Protein AF-0000000075227878 (afdb_homodimer)

Solvent-accessible surface area (backbone atoms only — not comparable to full-atom values): 18221 Å² total; per-residue (Å²): 124,85,77,74,69,82,81,62,52,37,49,35,23,25,61,77,69,43,78,42,80,40,41,62,63,35,45,50,54,30,37,54,54,32,50,49,32,66,72,70,46,50,80,74,49,60,50,90,75,52,74,60,46,80,40,96,36,48,50,72,51,46,49,52,54,50,51,54,28,54,74,47,51,82,52,79,82,76,59,85,83,53,84,82,80,68,78,74,54,70,68,59,46,58,71,65,66,56,60,57,71,61,45,51,51,44,41,50,49,20,58,76,36,41,20,62,60,59,31,52,52,47,35,48,52,40,29,75,35,26,63,63,50,49,54,42,52,54,51,49,51,53,50,50,51,52,48,53,53,50,50,52,52,52,51,55,54,58,69,73,96,125,84,76,73,70,82,82,61,52,38,49,35,23,25,61,78,68,43,78,42,82,40,41,61,63,34,45,51,54,30,37,55,54,32,50,47,32,66,73,70,46,49,79,75,48,61,51,92,74,52,72,61,46,79,38,95,36,49,50,72,51,46,49,51,53,50,52,53,29,53,73,48,51,82,52,78,80,74,60,86,84,52,83,83,79,69,79,74,54,68,67,59,47,59,72,65,67,58,59,59,70,60,46,51,52,43,43,49,48,21,58,76,36,41,20,63,60,59,31,51,52,48,35,48,52,39,28,75,34,26,64,63,49,49,54,41,53,53,52,49,50,52,52,50,51,52,49,53,54,50,50,51,52,52,50,54,52,61,70,71,100

Foldseek 3Di:
DPPPPPFQWAWAAEPVGDIDTAGPLLQCLQPQSVCVCVVVVVVVDRRVPDDHHYDHHHPVLVVLSSVVSVVCSPPPDDDPPDDLDDDDDPVLVVSLPDQLVSLVSNLVSCVVRVNVVNNSSSVVVCVVPVVRNVVRVVVVVVVVVVVVVVVVVVVVVVVVD/DPPPPPFQWAWAAEPVGDIDTAGPLLQCLQPQSVCVCVVVVVVVDRRVPDDHHYDHHHPVLVVLSSVVSVVCSPPPDDDPPPDLDDDDDPVLVVSLPDQLVSLVSNLVSCVVRVNVVNVSSSVVVCVVPVVRNVVRVVVVVVVVVVVVVVVVVVVVVVVVD

pLDDT: mean 89.92, std 13.04, range [41.41, 98.88]

Structure (mmCIF, N/CA/C/O backbone):
data_AF-0000000075227878-model_v1
#
loop_
_entity.id
_entity.type
_entity.pdbx_description
1 polymer 'Skp1-related protein'
#
loop_
_atom_site.group_PDB
_atom_site.id
_atom_site.type_symbol
_atom_site.label_atom_id
_atom_site.label_alt_id
_atom_site.label_comp_id
_atom_site.label_asym_id
_atom_site.label_entity_id
_atom_site.label_seq_id
_atom_site.pdbx_PDB_ins_code
_atom_site.Cartn_x
_atom_site.Cartn_y
_atom_site.Cartn_z
_atom_site.occupancy
_atom_site.B_iso_or_equiv
_atom_site.auth_seq_id
_atom_site.auth_comp_id
_atom_site.auth_asym_id
_atom_site.auth_atom_id
_atom_site.pdbx_PDB_model_num
ATOM 1 N N . MET A 1 1 ? 14.32 39.375 31.578 1 42.12 1 MET A N 1
ATOM 2 C CA . MET A 1 1 ? 13.477 38.219 31.359 1 42.12 1 MET A CA 1
ATOM 3 C C . MET A 1 1 ? 13 38.156 29.906 1 42.12 1 MET A C 1
ATOM 5 O O . MET A 1 1 ? 12.516 39.156 29.359 1 42.12 1 MET A O 1
ATOM 9 N N . PRO A 1 2 ? 13.516 37.375 28.984 1 49.59 2 PRO A N 1
ATOM 10 C CA . PRO A 1 2 ? 13.211 37.562 27.562 1 49.59 2 PRO A CA 1
ATOM 11 C C . PRO A 1 2 ? 11.711 37.656 27.281 1 49.59 2 PRO A C 1
ATOM 13 O O . PRO A 1 2 ? 10.922 36.938 27.906 1 49.59 2 PRO A O 1
ATOM 16 N N . VAL A 1 3 ? 11.109 38.75 27.109 1 51.31 3 VAL A N 1
ATOM 17 C CA . VAL A 1 3 ? 9.695 39 26.875 1 51.31 3 VAL A CA 1
ATOM 18 C C . VAL A 1 3 ? 9.133 37.969 25.891 1 51.31 3 VAL A C 1
ATOM 20 O O . VAL A 1 3 ? 9.57 37.906 24.734 1 51.31 3 VAL A O 1
ATOM 23 N N . GLU A 1 4 ? 8.906 36.688 26.234 1 53.59 4 GLU A N 1
ATOM 24 C CA . GLU A 1 4 ? 8.289 35.688 25.375 1 53.59 4 GLU A CA 1
ATOM 25 C C . GLU A 1 4 ? 7.137 36.281 24.562 1 53.59 4 GLU A C 1
ATOM 27 O O . GLU A 1 4 ? 6.223 36.906 25.125 1 53.59 4 GLU A O 1
ATOM 32 N N . GLU A 1 5 ? 7.375 37.031 23.469 1 58.16 5 GLU A N 1
ATOM 33 C CA . GLU A 1 5 ? 6.332 37.594 22.625 1 58.16 5 GLU A CA 1
ATOM 34 C C . GLU A 1 5 ? 5.102 36.688 22.578 1 58.16 5 GLU A C 1
ATOM 36 O O . GLU A 1 5 ? 5.219 35.469 22.594 1 58.16 5 GLU A O 1
ATOM 41 N N . PRO A 1 6 ? 3.979 37.156 23.047 1 71.12 6 PRO A N 1
ATOM 42 C CA . PRO A 1 6 ? 2.736 36.375 23.094 1 71.12 6 PRO A CA 1
ATOM 43 C C . PRO A 1 6 ? 2.482 35.562 21.812 1 71.12 6 PRO A C 1
ATOM 45 O O . PRO A 1 6 ? 2.646 36.094 20.719 1 71.12 6 PRO A O 1
ATOM 48 N N . VAL A 1 7 ? 2.641 34.188 21.828 1 83.06 7 VAL A N 1
ATOM 49 C CA . VAL A 1 7 ? 2.373 33.312 20.703 1 83.06 7 VAL A CA 1
ATOM 50 C C . VAL A 1 7 ? 0.898 33.406 20.312 1 83.06 7 VAL A C 1
ATOM 52 O O . VAL A 1 7 ? 0.02 33.188 21.156 1 83.06 7 VAL A O 1
ATOM 55 N N . VAL A 1 8 ? 0.56 33.969 19.094 1 89.62 8 VAL A N 1
ATOM 56 C CA . VAL A 1 8 ? -0.799 34.031 18.562 1 89.62 8 VAL A CA 1
ATOM 57 C C . VAL A 1 8 ? -1.266 32.625 18.188 1 89.62 8 VAL A C 1
ATOM 59 O O . VAL A 1 8 ? -0.55 31.906 17.5 1 89.62 8 VAL A O 1
ATOM 62 N N . LEU A 1 9 ? -2.434 32.281 18.797 1 95.38 9 LEU A N 1
ATOM 63 C CA . LEU A 1 9 ? -2.988 30.953 18.516 1 95.38 9 LEU A CA 1
ATOM 64 C C . LEU A 1 9 ? -4.23 31.062 17.641 1 95.38 9 LEU A C 1
ATOM 66 O O . LEU A 1 9 ? -5.047 31.969 17.812 1 95.38 9 LEU A O 1
ATOM 70 N N . TYR A 1 10 ? -4.336 30.172 16.703 1 96.06 10 TYR A N 1
ATOM 71 C CA . TYR A 1 10 ? -5.48 30.094 15.805 1 96.06 10 TYR A CA 1
ATOM 72 C C . TYR A 1 10 ? -6.301 28.844 16.078 1 96.06 10 TYR A C 1
ATOM 74 O O . TYR A 1 10 ? -5.754 27.812 16.484 1 96.06 10 TYR A O 1
ATOM 82 N N . LYS A 1 11 ? -7.586 28.984 15.805 1 97.38 11 LYS A N 1
ATOM 83 C CA . LYS A 1 11 ? -8.492 27.875 16.078 1 97.38 11 LYS A CA 1
ATOM 84 C C . LYS A 1 11 ? -8.773 27.062 14.82 1 97.38 11 LYS A C 1
ATOM 86 O O . LYS A 1 11 ? -9.195 27.625 13.805 1 97.38 11 LYS A O 1
ATOM 91 N N . LEU A 1 12 ? -8.492 25.75 14.93 1 97.94 12 LEU A N 1
ATOM 92 C CA . LEU A 1 12 ? -8.891 24.797 13.898 1 97.94 12 LEU A CA 1
ATOM 93 C C . LEU A 1 12 ? -9.953 23.844 14.422 1 97.94 12 LEU A C 1
ATOM 95 O O . LEU A 1 12 ? -10 23.562 15.625 1 97.94 12 LEU A O 1
ATOM 99 N N . ARG A 1 13 ? -10.766 23.406 13.477 1 98.56 13 ARG A N 1
ATOM 100 C CA . ARG A 1 13 ? -11.828 22.484 13.867 1 98.56 13 ARG A CA 1
ATOM 101 C C . ARG A 1 13 ? -11.867 21.266 12.945 1 98.56 13 ARG A C 1
ATOM 103 O O . ARG A 1 13 ? -11.867 21.422 11.719 1 98.56 13 ARG A O 1
ATOM 110 N N . SER A 1 14 ? -11.852 20.078 13.547 1 98.25 14 SER A N 1
ATOM 111 C CA . SER A 1 14 ? -11.922 18.828 12.789 1 98.25 14 SER A CA 1
ATOM 112 C C . SER A 1 14 ? -13.344 18.562 12.289 1 98.25 14 SER A C 1
ATOM 114 O O . SER A 1 14 ? -14.273 19.281 12.648 1 98.25 14 SER A O 1
ATOM 116 N N . MET A 1 15 ? -13.461 17.594 11.398 1 97.25 15 MET A N 1
ATOM 117 C CA . MET A 1 15 ? -14.758 17.219 10.828 1 97.25 15 MET A CA 1
ATOM 118 C C . MET A 1 15 ? -15.711 16.734 11.914 1 97.25 15 MET A C 1
ATOM 120 O O . MET A 1 15 ? -16.922 16.875 11.789 1 97.25 15 MET A O 1
ATOM 124 N N . ASP A 1 16 ? -15.164 16.188 12.969 1 97.81 16 ASP A N 1
ATOM 125 C CA . ASP A 1 16 ? -16 15.719 14.07 1 97.81 16 ASP A CA 1
ATOM 126 C C . ASP A 1 16 ? -16.109 16.766 15.172 1 97.81 16 ASP A C 1
ATOM 128 O O . ASP A 1 16 ? -16.359 16.438 16.328 1 97.81 16 ASP A O 1
ATOM 132 N N . HIS A 1 17 ? -15.711 17.984 14.977 1 97.06 17 HIS A N 1
ATOM 133 C CA . HIS A 1 17 ? -16.031 19.203 15.727 1 97.06 17 HIS A CA 1
ATOM 134 C C . HIS A 1 17 ? -15.094 19.359 16.922 1 97.06 17 HIS A C 1
ATOM 136 O O . HIS A 1 17 ? -15.445 20.047 17.891 1 97.06 17 HIS A O 1
ATOM 142 N N . THR A 1 18 ? -14 18.812 16.922 1 98.38 18 THR A N 1
ATOM 143 C CA . THR A 1 18 ? -12.977 19.031 17.938 1 98.38 18 THR A CA 1
ATOM 144 C C . THR A 1 18 ? -12.133 20.25 17.609 1 98.38 18 THR A C 1
ATOM 146 O O . THR A 1 18 ? -11.734 20.438 16.453 1 98.38 18 THR A O 1
ATOM 149 N N . ARG A 1 19 ? -11.836 21.031 18.656 1 98 19 ARG A N 1
ATOM 150 C CA . ARG A 1 19 ? -11.086 22.266 18.453 1 98 19 ARG A CA 1
ATOM 151 C C . ARG A 1 19 ? -9.617 22.094 18.812 1 98 19 ARG A C 1
ATOM 153 O O . ARG A 1 19 ? -9.289 21.406 19.781 1 98 19 ARG A O 1
ATOM 160 N N . PHE A 1 20 ? -8.82 22.719 17.984 1 98.44 20 PHE A N 1
ATOM 161 C CA . PHE A 1 20 ? -7.379 22.734 18.203 1 98.44 20 PHE A CA 1
ATOM 162 C C . PHE A 1 20 ? -6.844 24.156 18.188 1 98.44 20 PHE A C 1
ATOM 164 O O . PHE A 1 20 ? -7.277 24.984 17.391 1 98.44 20 PHE A O 1
ATOM 171 N N . LEU A 1 21 ? -5.957 24.453 19.125 1 97.38 21 LEU A N 1
ATOM 172 C CA . LEU A 1 21 ? -5.23 25.719 19.125 1 97.38 21 LEU A CA 1
ATOM 173 C C . LEU A 1 21 ? -3.811 25.531 18.594 1 97.38 21 LEU A C 1
ATOM 175 O O . LEU A 1 21 ? -3.059 24.703 19.094 1 97.38 21 LEU A O 1
ATOM 179 N N . VAL A 1 22 ? -3.514 26.328 17.531 1 97.62 22 VAL A N 1
ATOM 180 C CA . VAL A 1 22 ? -2.24 26.125 16.844 1 97.62 22 VAL A CA 1
ATOM 181 C C . VAL A 1 22 ? -1.582 27.469 16.562 1 97.62 22 VAL A C 1
ATOM 183 O O . VAL A 1 22 ? -2.262 28.438 16.234 1 97.62 22 VAL A O 1
ATOM 186 N N . ASP A 1 23 ? -0.272 27.562 16.703 1 96.31 23 ASP A N 1
ATOM 187 C CA . ASP A 1 23 ? 0.403 28.828 16.438 1 96.31 23 ASP A CA 1
ATOM 188 C C . ASP A 1 23 ? 0.623 29.016 14.93 1 96.31 23 ASP A C 1
ATOM 190 O O . ASP A 1 23 ? 0.447 28.094 14.148 1 96.31 23 ASP A O 1
ATOM 194 N N . ARG A 1 24 ? 0.927 30.234 14.547 1 95.25 24 ARG A N 1
ATOM 195 C CA . ARG A 1 24 ? 1.01 30.609 13.141 1 95.25 24 ARG A CA 1
ATOM 196 C C . ARG A 1 24 ? 2.121 29.844 12.43 1 95.25 24 ARG A C 1
ATOM 198 O O . ARG A 1 24 ? 1.985 29.484 11.258 1 95.25 24 ARG A O 1
ATOM 205 N N . ARG A 1 25 ? 3.23 29.594 13.078 1 95.88 25 ARG A N 1
ATOM 206 C CA . ARG A 1 25 ? 4.348 28.891 12.469 1 95.88 25 ARG A CA 1
ATOM 207 C C . ARG A 1 25 ? 3.961 27.453 12.133 1 95.88 25 ARG A C 1
ATOM 209 O O . ARG A 1 25 ? 4.32 26.938 11.07 1 95.88 25 ARG A O 1
ATOM 216 N N . THR A 1 26 ? 3.26 26.828 13 1 98 26 THR A N 1
ATOM 217 C CA . THR A 1 26 ? 2.764 25.469 12.781 1 98 26 THR A CA 1
ATOM 218 C C . THR A 1 26 ? 1.754 25.453 11.633 1 98 26 THR A C 1
ATOM 220 O O . THR A 1 26 ? 1.82 24.578 10.758 1 98 26 THR A O 1
ATOM 223 N N . VAL A 1 27 ? 0.862 26.391 11.57 1 96.94 27 VAL A N 1
ATOM 224 C CA . VAL A 1 27 ? -0.149 26.516 10.523 1 96.94 27 VAL A CA 1
ATOM 225 C C . VAL A 1 27 ? 0.528 26.719 9.172 1 96.94 27 VAL A C 1
ATOM 227 O O . VAL A 1 27 ? 0.077 26.188 8.156 1 96.94 27 VAL A O 1
ATOM 230 N N . ALA A 1 28 ? 1.587 27.438 9.18 1 96.5 28 ALA A N 1
ATOM 231 C CA . ALA A 1 28 ? 2.285 27.797 7.949 1 96.5 28 ALA A CA 1
ATOM 232 C C . ALA A 1 28 ? 2.898 26.562 7.289 1 96.5 28 ALA A C 1
ATOM 234 O O . ALA A 1 28 ? 3.209 26.578 6.094 1 96.5 28 ALA A O 1
ATOM 235 N N . MET A 1 29 ? 3.07 25.484 8.07 1 97.62 29 MET A N 1
ATOM 236 C CA . MET A 1 29 ? 3.629 24.25 7.539 1 97.62 29 MET A CA 1
ATOM 237 C C . MET A 1 29 ? 2.588 23.484 6.723 1 97.62 29 MET A C 1
ATOM 239 O O . MET A 1 29 ? 2.928 22.578 5.969 1 97.62 29 MET A O 1
ATOM 243 N N . ILE A 1 30 ? 1.345 23.812 6.895 1 98.06 30 ILE A N 1
ATOM 244 C CA . ILE A 1 30 ? 0.247 23.219 6.141 1 98.06 30 ILE A CA 1
ATOM 245 C C . ILE A 1 30 ? -0.078 24.094 4.93 1 98.06 30 ILE A C 1
ATOM 247 O O . ILE A 1 30 ? -0.812 25.078 5.043 1 98.06 30 ILE A O 1
ATOM 251 N N . GLY A 1 31 ? 0.365 23.688 3.781 1 97.19 31 GLY A N 1
ATOM 252 C CA . GLY A 1 31 ? 0.395 24.531 2.6 1 97.19 31 GLY A CA 1
ATOM 253 C C . GLY A 1 31 ? -0.955 25.141 2.268 1 97.19 31 GLY A C 1
ATOM 254 O O . GLY A 1 31 ? -1.062 26.359 2.057 1 97.19 31 GLY A O 1
ATOM 255 N N . ARG A 1 32 ? -1.982 24.297 2.291 1 96.38 32 ARG A N 1
ATOM 256 C CA . ARG A 1 32 ? -3.314 24.781 1.943 1 96.38 32 ARG A CA 1
ATOM 257 C C . ARG A 1 32 ? -3.799 25.812 2.953 1 96.38 32 ARG A C 1
ATOM 259 O O . ARG A 1 32 ? -4.5 26.766 2.592 1 96.38 32 ARG A O 1
ATOM 266 N N . LEU A 1 33 ? -3.457 25.688 4.168 1 96.94 33 LEU A N 1
ATOM 267 C CA . LEU A 1 33 ? -3.832 26.641 5.199 1 96.94 33 LEU A CA 1
ATOM 268 C C . LEU A 1 33 ? -2.98 27.906 5.105 1 96.94 33 LEU A C 1
ATOM 270 O O . LEU A 1 33 ? -3.49 29.016 5.262 1 96.94 33 LEU A O 1
ATOM 274 N N . ASP A 1 34 ? -1.728 27.688 4.855 1 96.5 34 ASP A N 1
ATOM 275 C CA . ASP A 1 34 ? -0.853 28.844 4.695 1 96.5 34 ASP A CA 1
ATOM 276 C C . ASP A 1 34 ? -1.329 29.75 3.553 1 96.5 34 ASP A C 1
ATOM 278 O O . ASP A 1 34 ? -1.347 30.969 3.684 1 96.5 34 ASP A O 1
ATOM 282 N N . ASP A 1 35 ? -1.713 29.109 2.436 1 95.88 35 ASP A N 1
ATOM 283 C CA . ASP A 1 35 ? -2.24 29.844 1.286 1 95.88 35 ASP A CA 1
ATOM 284 C C . ASP A 1 35 ? -3.514 30.594 1.654 1 95.88 35 ASP A C 1
ATOM 286 O O . ASP A 1 35 ? -3.709 31.734 1.227 1 95.88 35 ASP A O 1
ATOM 290 N N . LEU A 1 36 ? -4.363 29.906 2.457 1 94.38 36 LEU A N 1
ATOM 291 C CA . LEU A 1 36 ? -5.598 30.531 2.914 1 94.38 36 LEU A CA 1
ATOM 292 C C . LEU A 1 36 ? -5.301 31.766 3.762 1 94.38 36 LEU A C 1
ATOM 294 O O . LEU A 1 36 ? -5.922 32.812 3.574 1 94.38 36 LEU A O 1
ATOM 298 N N . PHE A 1 37 ? -4.363 31.734 4.59 1 94.31 37 PHE A N 1
ATOM 299 C CA . PHE A 1 37 ? -3.996 32.844 5.457 1 94.31 37 PHE A CA 1
ATOM 300 C C . PHE A 1 37 ? -3.463 34 4.641 1 94.31 37 PHE A C 1
ATOM 302 O O . PHE A 1 37 ? -3.838 35.156 4.875 1 94.31 37 PHE A O 1
ATOM 309 N N . LYS A 1 38 ? -2.656 33.719 3.713 1 94.12 38 LYS A N 1
ATOM 310 C CA . LYS A 1 38 ? -2.016 34.75 2.904 1 94.12 38 LYS A CA 1
ATOM 311 C C . LYS A 1 38 ? -3.006 35.375 1.926 1 94.12 38 LYS A C 1
ATOM 313 O O . LYS A 1 38 ? -3.033 36.594 1.754 1 94.12 38 LYS A O 1
ATOM 318 N N . SER A 1 39 ? -3.834 34.562 1.334 1 95.06 39 SER A N 1
ATOM 319 C CA . SER A 1 39 ? -4.727 35.031 0.283 1 95.06 39 SER A CA 1
ATOM 320 C C . SER A 1 39 ? -5.941 35.75 0.871 1 95.06 39 SER A C 1
ATOM 322 O O . SER A 1 39 ? -6.414 36.75 0.316 1 95.06 39 SER A O 1
ATOM 324 N N . ALA A 1 40 ? -6.422 35.312 1.99 1 91.94 40 ALA A N 1
ATOM 325 C CA . ALA A 1 40 ? -7.617 35.906 2.598 1 91.94 40 ALA A CA 1
ATOM 326 C C . ALA A 1 40 ? -7.25 36.938 3.643 1 91.94 40 ALA A C 1
ATOM 328 O O . ALA A 1 40 ? -8.125 37.594 4.207 1 91.94 40 ALA A O 1
ATOM 329 N N . GLY A 1 41 ? -6 37.125 3.869 1 90.25 41 GLY A N 1
ATOM 330 C CA . GLY A 1 41 ? -5.531 38.125 4.82 1 90.25 41 GLY A CA 1
ATOM 331 C C . GLY A 1 41 ? -5.895 37.812 6.254 1 90.25 41 GLY A C 1
ATOM 332 O O . GLY A 1 41 ? -6.25 38.688 7.031 1 90.25 41 GLY A O 1
ATOM 333 N N . LEU A 1 42 ? -5.863 36.594 6.598 1 90.31 42 LEU A N 1
ATOM 334 C CA . LEU A 1 42 ? -6.238 36.156 7.945 1 90.31 42 LEU A CA 1
ATOM 335 C C . LEU A 1 42 ? -5.18 36.562 8.961 1 90.31 42 LEU A C 1
ATOM 337 O O . LEU A 1 42 ? -5.473 36.688 10.156 1 90.31 42 LEU A O 1
ATOM 341 N N . ASP A 1 43 ? -4.039 36.844 8.484 1 88.75 43 ASP A N 1
ATOM 342 C CA . ASP A 1 43 ? -2.941 37.25 9.359 1 88.75 43 ASP A CA 1
ATOM 343 C C . ASP A 1 43 ? -3.168 38.625 9.945 1 88.75 43 ASP A C 1
ATOM 345 O O . ASP A 1 43 ? -2.576 39 10.969 1 88.75 43 ASP A O 1
ATOM 349 N N . ILE A 1 44 ? -4.012 39.406 9.305 1 89.5 44 ILE A N 1
ATOM 350 C CA . ILE A 1 44 ? -4.203 40.781 9.719 1 89.5 44 ILE A CA 1
ATOM 351 C C . ILE A 1 44 ? -5.336 40.875 10.742 1 89.5 44 ILE A C 1
ATOM 353 O O . ILE A 1 44 ? -5.422 41.812 11.508 1 89.5 44 ILE A O 1
ATOM 357 N N . ILE A 1 45 ? -6.246 39.906 10.711 1 89.94 45 ILE A N 1
ATOM 358 C CA . ILE A 1 45 ? -7.367 39.875 11.648 1 89.94 45 ILE A CA 1
ATOM 359 C C . ILE A 1 45 ? -6.902 39.312 12.984 1 89.94 45 ILE A C 1
ATOM 361 O O . ILE A 1 45 ? -6.199 38.281 13.031 1 89.94 45 ILE A O 1
ATOM 365 N N . PRO A 1 46 ? -7.238 40.031 14.07 1 90.69 46 PRO A N 1
ATOM 366 C CA . PRO A 1 46 ? -6.895 39.469 15.383 1 90.69 46 PRO A CA 1
ATOM 367 C C . PRO A 1 46 ? -7.41 38.031 15.555 1 90.69 46 PRO A C 1
ATOM 369 O O . PRO A 1 46 ? -8.57 37.75 15.25 1 90.69 46 PRO A O 1
ATOM 372 N N . ALA A 1 47 ? -6.512 37.125 16.062 1 88.56 47 ALA A N 1
ATOM 373 C CA . ALA A 1 47 ? -6.793 35.688 16.172 1 88.56 47 ALA A CA 1
ATOM 374 C C . ALA A 1 47 ? -8.055 35.438 17 1 88.56 47 ALA A C 1
ATOM 376 O O . ALA A 1 47 ? -8.812 34.5 16.719 1 88.56 47 ALA A O 1
ATOM 377 N N . ASP A 1 48 ? -8.258 36.219 18 1 89.12 48 ASP A N 1
ATOM 378 C CA . ASP A 1 48 ? -9.383 36.031 18.906 1 89.12 48 ASP A CA 1
ATOM 379 C C . ASP A 1 48 ? -10.711 36.344 18.219 1 89.12 48 ASP A C 1
ATOM 381 O O . ASP A 1 48 ? -11.773 35.938 18.688 1 89.12 48 ASP A O 1
ATOM 385 N N . GLN A 1 49 ? -10.656 37.031 17.078 1 92.56 49 GLN A N 1
ATOM 386 C CA . GLN A 1 49 ? -11.859 37.375 16.344 1 92.56 49 GLN A CA 1
ATOM 387 C C . GLN A 1 49 ? -12.125 36.406 15.203 1 92.56 49 GLN A C 1
ATOM 389 O O . GLN A 1 49 ? -13.164 36.5 14.539 1 92.56 49 GLN A O 1
ATOM 394 N N . LEU A 1 50 ? -11.219 35.594 15.008 1 92.56 50 LEU A N 1
ATOM 395 C CA . LEU A 1 50 ? -11.359 34.656 13.914 1 92.56 50 LEU A CA 1
ATOM 396 C C . LEU A 1 50 ? -12.156 33.438 14.352 1 92.56 50 LEU A C 1
ATOM 398 O O . LEU A 1 50 ? -11.938 32.906 15.453 1 92.56 50 LEU A O 1
ATOM 402 N N . GLU A 1 51 ? -13.156 33.094 13.547 1 94 51 GLU A N 1
ATOM 403 C CA . GLU A 1 51 ? -13.844 31.812 13.75 1 94 51 GLU A CA 1
ATOM 404 C C . GLU A 1 51 ? -12.93 30.625 13.438 1 94 51 GLU A C 1
ATOM 406 O O . GLU A 1 51 ? -12.016 30.75 12.625 1 94 51 GLU A O 1
ATOM 411 N N . PRO A 1 52 ? -13.219 29.5 14.102 1 96.5 52 PRO A N 1
ATOM 412 C CA . PRO A 1 52 ? -12.398 28.328 13.812 1 96.5 52 PRO A CA 1
ATOM 413 C C . PRO A 1 52 ? -12.445 27.922 12.336 1 96.5 52 PRO A C 1
ATOM 415 O O . PRO A 1 52 ? -13.5 27.984 11.711 1 96.5 52 PRO A O 1
ATOM 418 N N . ILE A 1 53 ? -11.312 27.594 11.789 1 96.81 53 ILE A N 1
ATOM 419 C CA . ILE A 1 53 ? -11.242 27.109 10.406 1 96.81 53 ILE A CA 1
ATOM 420 C C . ILE A 1 53 ? -11.625 25.641 10.352 1 96.81 53 ILE A C 1
ATOM 422 O O . ILE A 1 53 ? -10.992 24.797 11 1 96.81 53 ILE A O 1
ATOM 426 N N . GLN A 1 54 ? -12.578 25.344 9.547 1 97.06 54 GLN A N 1
ATOM 427 C CA . GLN A 1 54 ? -13.102 23.984 9.422 1 97.06 54 GLN A CA 1
ATOM 428 C C . GLN A 1 54 ? -12.25 23.156 8.461 1 97.06 54 GLN A C 1
ATOM 430 O O . GLN A 1 54 ? -11.977 23.594 7.34 1 97.06 54 GLN A O 1
ATOM 435 N N . LEU A 1 55 ? -11.867 22.016 8.945 1 97 55 LEU A N 1
ATOM 436 C CA . LEU A 1 55 ? -11.133 21.094 8.078 1 97 55 LEU A CA 1
ATOM 437 C C . LEU A 1 55 ? -11.867 19.766 7.945 1 97 55 LEU A C 1
ATOM 439 O O . LEU A 1 55 ? -12.5 19.297 8.898 1 97 55 LEU A O 1
ATOM 443 N N . GLU A 1 56 ? -11.781 19.141 6.801 1 96.25 56 GLU A N 1
ATOM 444 C CA . GLU A 1 56 ? -12.469 17.875 6.52 1 96.25 56 GLU A CA 1
ATOM 445 C C . GLU A 1 56 ? -11.625 16.688 6.961 1 96.25 56 GLU A C 1
ATOM 447 O O . GLU A 1 56 ? -11.547 15.68 6.25 1 96.25 56 GLU A O 1
ATOM 452 N N . LEU A 1 57 ? -10.977 16.75 8.086 1 97.81 57 LEU A N 1
ATOM 453 C CA . LEU A 1 57 ? -10.188 15.703 8.719 1 97.81 57 LEU A CA 1
ATOM 454 C C . LEU A 1 57 ? -10.766 15.336 10.086 1 97.81 57 LEU A C 1
ATOM 456 O O . LEU A 1 57 ? -11.234 16.219 10.82 1 97.81 57 LEU A O 1
ATOM 460 N N . SER A 1 58 ? -10.688 14.008 10.43 1 98.06 58 SER A N 1
ATOM 461 C CA . SER A 1 58 ? -11.055 13.617 11.789 1 98.06 58 SER A CA 1
ATOM 462 C C . SER A 1 58 ? -10.125 14.242 12.82 1 98.06 58 SER A C 1
ATOM 464 O O . SER A 1 58 ? -9 14.625 12.492 1 98.06 58 SER A O 1
ATOM 466 N N . ALA A 1 59 ? -10.578 14.297 14.055 1 98.62 59 ALA A N 1
ATOM 467 C CA . ALA A 1 59 ? -9.766 14.828 15.148 1 98.62 59 ALA A CA 1
ATOM 468 C C . ALA A 1 59 ? -8.453 14.062 15.281 1 98.62 59 ALA A C 1
ATOM 470 O O . ALA A 1 59 ? -7.398 14.664 15.508 1 98.62 59 ALA A O 1
ATOM 471 N N . THR A 1 60 ? -8.531 12.727 15.164 1 98.56 60 THR A N 1
ATOM 472 C CA . THR A 1 60 ? -7.363 11.867 15.305 1 98.56 60 THR A CA 1
ATOM 473 C C . THR A 1 60 ? -6.316 12.203 14.242 1 98.56 60 THR A C 1
ATOM 475 O O . THR A 1 60 ? -5.141 12.383 14.562 1 98.56 60 THR A O 1
ATOM 478 N N . VAL A 1 61 ? -6.699 12.32 12.984 1 98.75 61 VAL A N 1
ATOM 479 C CA . VAL A 1 61 ? -5.785 12.586 11.883 1 98.75 61 VAL A CA 1
ATOM 480 C C . VAL A 1 61 ? -5.242 14.008 11.992 1 98.75 61 VAL A C 1
ATOM 482 O O . VAL A 1 61 ? -4.043 14.242 11.836 1 98.75 61 VAL A O 1
ATOM 485 N N . LEU A 1 62 ? -6.133 15 12.289 1 98.81 62 LEU A N 1
ATOM 486 C CA . LEU A 1 62 ? -5.719 16.391 12.422 1 98.81 62 LEU A CA 1
ATOM 487 C C . LEU A 1 62 ? -4.699 16.562 13.539 1 98.81 62 LEU A C 1
ATOM 489 O O . LEU A 1 62 ? -3.723 17.297 13.391 1 98.81 62 LEU A O 1
ATOM 493 N N . ARG A 1 63 ? -4.898 15.883 14.57 1 98.75 63 ARG A N 1
ATOM 494 C CA . ARG A 1 63 ? -3.957 15.906 15.688 1 98.75 63 ARG A CA 1
ATOM 495 C C . ARG A 1 63 ? -2.57 15.453 15.242 1 98.75 63 ARG A C 1
ATOM 497 O O . ARG A 1 63 ? -1.563 16.062 15.617 1 98.75 63 ARG A O 1
ATOM 504 N N . LYS A 1 64 ? -2.543 14.398 14.484 1 98.88 64 LYS A N 1
ATOM 505 C CA . LYS A 1 64 ? -1.271 13.867 14.008 1 98.88 64 LYS A CA 1
ATOM 506 C C . LYS A 1 64 ? -0.57 14.867 13.094 1 98.88 64 LYS A C 1
ATOM 508 O O . LYS A 1 64 ? 0.638 15.086 13.211 1 98.88 64 LYS A O 1
ATOM 513 N N . VAL A 1 65 ? -1.298 15.477 12.227 1 98.88 65 VAL A N 1
ATOM 514 C CA . VAL A 1 65 ? -0.73 16.453 11.297 1 98.88 65 VAL A CA 1
ATOM 515 C C . VAL A 1 65 ? -0.17 17.641 12.07 1 98.88 65 VAL A C 1
ATOM 517 O O . VAL A 1 65 ? 0.96 18.078 11.828 1 98.88 65 VAL A O 1
ATOM 520 N N . ILE A 1 66 ? -0.925 18.141 13.031 1 98.88 66 ILE A N 1
ATOM 521 C CA . ILE A 1 66 ? -0.51 19.281 13.836 1 98.88 66 ILE A CA 1
ATOM 522 C C . ILE A 1 66 ? 0.738 18.922 14.641 1 98.88 66 ILE A C 1
ATOM 524 O O . ILE A 1 66 ? 1.684 19.719 14.719 1 98.88 66 ILE A O 1
ATOM 528 N N . GLU A 1 67 ? 0.71 17.75 15.227 1 98.81 67 GLU A N 1
ATOM 529 C CA . GLU A 1 67 ? 1.838 17.281 16.031 1 98.81 67 GLU A CA 1
ATOM 530 C C . GLU A 1 67 ? 3.123 17.25 15.203 1 98.81 67 GLU A C 1
ATOM 532 O O . GLU A 1 67 ? 4.168 17.719 15.656 1 98.81 67 GLU A O 1
ATOM 537 N N . TRP A 1 68 ? 3.053 16.719 14.008 1 98.88 68 TRP A N 1
ATOM 538 C CA . TRP A 1 68 ? 4.234 16.625 13.164 1 98.88 68 TRP A CA 1
ATOM 539 C C . TRP A 1 68 ? 4.734 18.016 12.773 1 98.88 68 TRP A C 1
ATOM 541 O O . TRP A 1 68 ? 5.934 18.297 12.844 1 98.88 68 TRP A O 1
ATOM 551 N N . CYS A 1 69 ? 3.814 18.859 12.367 1 98.62 69 CYS A N 1
ATOM 552 C CA . CYS A 1 69 ? 4.176 20.219 11.969 1 98.62 69 CYS A CA 1
ATOM 553 C C . CYS A 1 69 ? 4.793 20.984 13.133 1 98.62 69 CYS A C 1
ATOM 555 O O . CYS A 1 69 ? 5.77 21.703 12.953 1 98.62 69 CYS A O 1
ATOM 557 N N . ASP A 1 70 ? 4.16 20.812 14.273 1 98.38 70 ASP A N 1
ATOM 558 C CA . ASP A 1 70 ? 4.691 21.484 15.453 1 98.38 70 ASP A CA 1
ATOM 559 C C . ASP A 1 70 ? 6.117 21.031 15.75 1 98.38 70 ASP A C 1
ATOM 561 O O . ASP A 1 70 ? 6.977 21.844 16.109 1 98.38 70 ASP A O 1
ATOM 565 N N . HIS A 1 71 ? 6.375 19.797 15.625 1 98.25 71 HIS A N 1
ATOM 566 C CA . HIS A 1 71 ? 7.699 19.234 15.875 1 98.25 71 HIS A CA 1
ATOM 567 C C . HIS A 1 71 ? 8.727 19.781 14.891 1 98.25 71 HIS A C 1
ATOM 569 O O . HIS A 1 71 ? 9.891 19.984 15.242 1 98.25 71 HIS A O 1
ATOM 575 N N . HIS A 1 72 ? 8.305 20.062 13.664 1 97.69 72 HIS A N 1
ATOM 576 C CA . HIS A 1 72 ? 9.25 20.375 12.594 1 97.69 72 HIS A CA 1
ATOM 577 C C . HIS A 1 72 ? 9.188 21.844 12.227 1 97.69 72 HIS A C 1
ATOM 579 O O . HIS A 1 72 ? 9.828 22.281 11.266 1 97.69 72 HIS A O 1
ATOM 585 N N . LYS A 1 73 ? 8.461 22.688 12.945 1 96.75 73 LYS A N 1
ATOM 586 C CA . LYS A 1 73 ? 8.18 24.062 12.562 1 96.75 73 LYS A CA 1
ATOM 587 C C . LYS A 1 73 ? 9.453 24.906 12.562 1 96.75 73 LYS A C 1
ATOM 589 O O . LYS A 1 73 ? 9.5 25.969 11.93 1 96.75 73 LYS A O 1
ATOM 594 N N . PHE A 1 74 ? 10.508 24.453 13.242 1 96.75 74 PHE A N 1
ATOM 595 C CA . PHE A 1 74 ? 11.742 25.234 13.289 1 96.75 74 PHE A CA 1
ATOM 596 C C . PHE A 1 74 ? 12.812 24.609 12.398 1 96.75 74 PHE A C 1
ATOM 598 O O . PHE A 1 74 ? 13.938 25.109 12.336 1 96.75 74 PHE A O 1
ATOM 605 N N . ASP A 1 75 ? 12.492 23.5 11.703 1 95.31 75 ASP A N 1
ATOM 606 C CA . ASP A 1 75 ? 13.414 22.875 10.758 1 95.31 75 ASP A CA 1
ATOM 607 C C . ASP A 1 75 ? 13.562 23.734 9.5 1 95.31 75 ASP A C 1
ATOM 609 O O . ASP A 1 75 ? 12.703 24.562 9.203 1 95.31 75 ASP A O 1
ATOM 613 N N . PRO A 1 76 ? 14.703 23.562 8.781 1 93.5 76 PRO A N 1
ATOM 614 C CA . PRO A 1 76 ? 14.781 24.188 7.453 1 93.5 76 PRO A CA 1
ATOM 615 C C . PRO A 1 76 ? 13.656 23.75 6.523 1 93.5 76 PRO A C 1
ATOM 617 O O . PRO A 1 76 ? 13.133 22.641 6.668 1 93.5 76 PRO A O 1
ATOM 620 N N . PRO A 1 77 ? 13.219 24.641 5.637 1 90.62 77 PRO A N 1
ATOM 621 C CA . PRO A 1 77 ? 12.141 24.281 4.707 1 90.62 77 PRO A CA 1
ATOM 622 C C . PRO A 1 77 ? 12.43 22.984 3.953 1 90.62 77 PRO A C 1
ATOM 624 O O . PRO A 1 77 ? 13.586 22.703 3.602 1 90.62 77 PRO A O 1
ATOM 627 N N . PHE A 1 78 ? 11.391 22.219 3.773 1 90.12 78 PHE A N 1
ATOM 628 C CA . PHE A 1 78 ? 11.516 20.953 3.062 1 90.12 78 PHE A CA 1
ATOM 629 C C . PHE A 1 78 ? 11.883 21.188 1.601 1 90.12 78 PHE A C 1
ATOM 631 O O . PHE A 1 78 ? 11.266 22.016 0.929 1 90.12 78 PHE A O 1
ATOM 638 N N . ASP A 1 79 ? 12.922 20.469 1.212 1 88.62 79 ASP A N 1
ATOM 639 C CA . ASP A 1 79 ? 13.352 20.547 -0.181 1 88.62 79 ASP A CA 1
ATOM 640 C C . ASP A 1 79 ? 12.891 19.328 -0.964 1 88.62 79 ASP A C 1
ATOM 642 O O . ASP A 1 79 ? 13.477 18.25 -0.849 1 88.62 79 ASP A O 1
ATOM 646 N N . GLU A 1 80 ? 11.914 19.547 -1.739 1 83.31 80 GLU A N 1
ATOM 647 C CA . GLU A 1 80 ? 11.32 18.453 -2.5 1 83.31 80 GLU A CA 1
ATOM 648 C C . GLU A 1 80 ? 12.297 17.891 -3.533 1 83.31 80 GLU A C 1
ATOM 650 O O . GLU A 1 80 ? 12.148 16.766 -3.986 1 83.31 80 GLU A O 1
ATOM 655 N N . SER A 1 81 ? 13.25 18.703 -3.904 1 83.06 81 SER A N 1
ATOM 656 C CA . SER A 1 81 ? 14.195 18.328 -4.949 1 83.06 81 SER A CA 1
ATOM 657 C C . SER A 1 81 ? 15.336 17.484 -4.387 1 83.06 81 SER A C 1
ATOM 659 O O . SER A 1 81 ? 16.078 16.859 -5.141 1 83.06 81 SER A O 1
ATOM 661 N N . ALA A 1 82 ? 15.414 17.453 -3.029 1 77.75 82 ALA A N 1
ATOM 662 C CA . ALA A 1 82 ? 16.484 16.688 -2.406 1 77.75 82 ALA A CA 1
ATOM 663 C C . ALA A 1 82 ? 16.266 15.18 -2.564 1 77.75 82 ALA A C 1
ATOM 665 O O . ALA A 1 82 ? 15.125 14.711 -2.508 1 77.75 82 ALA A O 1
ATOM 666 N N . PRO A 1 83 ? 17.328 14.414 -2.994 1 69.44 83 PRO A N 1
ATOM 667 C CA . PRO A 1 83 ? 17.172 12.961 -3.129 1 69.44 83 PRO A CA 1
ATOM 668 C C . PRO A 1 83 ? 16.625 12.305 -1.858 1 69.44 83 PRO A C 1
ATOM 670 O O . PRO A 1 83 ? 16.953 12.742 -0.75 1 69.44 83 PRO A O 1
ATOM 673 N N . ASP A 1 84 ? 15.547 11.492 -1.984 1 62.19 84 ASP A N 1
ATOM 674 C CA . ASP A 1 84 ? 14.797 10.859 -0.908 1 62.19 84 ASP A CA 1
ATOM 675 C C . ASP A 1 84 ? 15.539 9.648 -0.352 1 62.19 84 ASP A C 1
ATOM 677 O O . ASP A 1 84 ? 14.938 8.766 0.252 1 62.19 84 ASP A O 1
ATOM 681 N N . SER A 1 85 ? 16.75 9.562 -0.078 1 62.78 85 SER A N 1
ATOM 682 C CA . SER A 1 85 ? 17.281 8.227 0.16 1 62.78 85 SER A CA 1
ATOM 683 C C . SER A 1 85 ? 17.688 8.047 1.621 1 62.78 85 SER A C 1
ATOM 685 O O . SER A 1 85 ? 18.188 6.988 2.004 1 62.78 85 SER A O 1
ATOM 687 N N . GLY A 1 86 ? 17.234 8.961 2.453 1 73.94 86 GLY A N 1
ATOM 688 C CA . GLY A 1 86 ? 17.875 8.727 3.736 1 73.94 86 GLY A CA 1
ATOM 689 C C . GLY A 1 86 ? 16.969 8.039 4.738 1 73.94 86 GLY A C 1
ATOM 690 O O . GLY A 1 86 ? 15.797 7.801 4.461 1 73.94 86 GLY A O 1
ATOM 691 N N . GLU A 1 87 ? 17.516 7.398 5.719 1 85.88 87 GLU A N 1
ATOM 692 C CA . GLU A 1 87 ? 16.828 6.766 6.844 1 85.88 87 GLU A CA 1
ATOM 693 C C . GLU A 1 87 ? 15.945 7.762 7.582 1 85.88 87 GLU A C 1
ATOM 695 O O . GLU A 1 87 ? 16.266 8.953 7.66 1 85.88 87 GLU A O 1
ATOM 700 N N . LEU A 1 88 ? 14.805 7.246 7.98 1 91.06 88 LEU A N 1
ATOM 701 C CA . LEU A 1 88 ? 13.898 8.047 8.789 1 91.06 88 LEU A CA 1
ATOM 702 C C . LEU A 1 88 ? 14.562 8.477 10.094 1 91.06 88 LEU A C 1
ATOM 704 O O . LEU A 1 88 ? 15.148 7.645 10.797 1 91.06 88 LEU A O 1
ATOM 708 N N . PRO A 1 89 ? 14.523 9.805 10.422 1 93 89 PRO A N 1
ATOM 709 C CA . PRO A 1 89 ? 14.93 10.18 11.781 1 93 89 PRO A CA 1
ATOM 710 C C . PRO A 1 89 ? 14.125 9.461 12.859 1 93 89 PRO A C 1
ATOM 712 O O . PRO A 1 89 ? 12.945 9.156 12.648 1 93 89 PRO A O 1
ATOM 715 N N . ASP A 1 90 ? 14.711 9.297 14.031 1 95.88 90 ASP A N 1
ATOM 716 C CA . ASP A 1 90 ? 14.125 8.477 15.086 1 95.88 90 ASP A CA 1
ATOM 717 C C . ASP A 1 90 ? 12.75 9.008 15.484 1 95.88 90 ASP A C 1
ATOM 719 O O . ASP A 1 90 ? 11.812 8.234 15.688 1 95.88 90 ASP A O 1
ATOM 723 N N . TRP A 1 91 ? 12.625 10.242 15.68 1 97.69 91 TRP A N 1
ATOM 724 C CA . TRP A 1 91 ? 11.352 10.812 16.109 1 97.69 91 TRP A CA 1
ATOM 725 C C . TRP A 1 91 ? 10.258 10.547 15.07 1 97.69 91 TRP A C 1
ATOM 727 O O . TRP A 1 91 ? 9.148 10.148 15.422 1 97.69 91 TRP A O 1
ATOM 737 N N . ASP A 1 92 ? 10.594 10.781 13.781 1 97.12 92 ASP A N 1
ATOM 738 C CA . ASP A 1 92 ? 9.633 10.562 12.703 1 97.12 92 ASP A CA 1
ATOM 739 C C . ASP A 1 92 ? 9.242 9.086 12.602 1 97.12 92 ASP A C 1
ATOM 741 O O . ASP A 1 92 ? 8.078 8.758 12.352 1 97.12 92 ASP A O 1
ATOM 745 N N . ALA A 1 93 ? 10.242 8.258 12.797 1 95.94 93 ALA A N 1
ATOM 746 C CA . ALA A 1 93 ? 9.984 6.82 12.758 1 95.94 93 ALA A CA 1
ATOM 747 C C . ALA A 1 93 ? 8.984 6.414 13.836 1 95.94 93 ALA A C 1
ATOM 749 O O . ALA A 1 93 ? 8.031 5.68 13.555 1 95.94 93 ALA A O 1
ATOM 750 N N . ASN A 1 94 ? 9.172 6.887 15.023 1 97.31 94 ASN A N 1
ATOM 751 C CA . ASN A 1 94 ? 8.266 6.59 16.125 1 97.31 94 ASN A CA 1
ATOM 752 C C . ASN A 1 94 ? 6.887 7.211 15.906 1 97.31 94 ASN A C 1
ATOM 754 O O . ASN A 1 94 ? 5.863 6.582 16.172 1 97.31 94 ASN A O 1
ATOM 758 N N . PHE A 1 95 ? 6.906 8.398 15.422 1 98.56 95 PHE A N 1
ATOM 759 C CA . PHE A 1 95 ? 5.688 9.141 15.133 1 98.56 95 PHE A CA 1
ATOM 760 C C . PHE A 1 95 ? 4.805 8.375 14.148 1 98.56 95 PHE A C 1
ATOM 762 O O . PHE A 1 95 ? 3.58 8.352 14.305 1 98.56 95 PHE A O 1
ATOM 769 N N . LEU A 1 96 ? 5.445 7.691 13.117 1 97.81 96 LEU A N 1
ATOM 770 C CA . LEU A 1 96 ? 4.703 7.055 12.039 1 97.81 96 LEU A CA 1
ATOM 771 C C . LEU A 1 96 ? 4.516 5.566 12.312 1 97.81 96 LEU A C 1
ATOM 773 O O . LEU A 1 96 ? 4.035 4.828 11.453 1 97.81 96 LEU A O 1
ATOM 777 N N . MET A 1 97 ? 4.922 5.195 13.523 1 95.88 97 MET A N 1
ATOM 778 C CA . MET A 1 97 ? 4.672 3.822 13.953 1 95.88 97 MET A CA 1
ATOM 779 C C . MET A 1 97 ? 3.225 3.645 14.398 1 95.88 97 MET A C 1
ATOM 781 O O . MET A 1 97 ? 2.951 3.49 15.594 1 95.88 97 MET A O 1
ATOM 785 N N . VAL A 1 98 ? 2.301 3.744 13.547 1 96.94 98 VAL A N 1
ATOM 786 C CA . VAL A 1 98 ? 0.866 3.607 13.766 1 96.94 98 VAL A CA 1
ATOM 787 C C . VAL A 1 98 ? 0.321 2.453 12.922 1 96.94 98 VAL A C 1
ATOM 789 O O . VAL A 1 98 ? 1.034 1.897 12.086 1 96.94 98 VAL A O 1
ATOM 792 N N . ARG A 1 99 ? -0.913 2.021 13.219 1 93.75 99 ARG A N 1
ATOM 793 C CA . ARG A 1 99 ? -1.573 1.012 12.398 1 93.75 99 ARG A CA 1
ATOM 794 C C . ARG A 1 99 ? -1.755 1.504 10.969 1 93.75 99 ARG A C 1
ATOM 796 O O . ARG A 1 99 ? -1.922 2.703 10.734 1 93.75 99 ARG A O 1
ATOM 803 N N . HIS A 1 100 ? -1.819 0.613 10.055 1 93 100 HIS A N 1
ATOM 804 C CA . HIS A 1 100 ? -1.751 0.92 8.625 1 93 100 HIS A CA 1
ATOM 805 C C . HIS A 1 100 ? -2.902 1.827 8.203 1 93 100 HIS A C 1
ATOM 807 O O . HIS A 1 100 ? -2.719 2.729 7.383 1 93 100 HIS A O 1
ATOM 813 N N . ARG A 1 101 ? -4.066 1.596 8.789 1 92.38 101 ARG A N 1
ATOM 814 C CA . ARG A 1 101 ? -5.207 2.418 8.398 1 92.38 101 ARG A CA 1
ATOM 815 C C . ARG A 1 101 ? -4.969 3.885 8.75 1 92.38 101 ARG A C 1
ATOM 817 O O . ARG A 1 101 ? -5.23 4.773 7.934 1 92.38 101 ARG A O 1
ATOM 824 N N . LEU A 1 102 ? -4.512 4.145 9.961 1 96.62 102 LEU A N 1
ATOM 825 C CA . LEU A 1 102 ? -4.195 5.512 10.367 1 96.62 102 LEU A CA 1
ATOM 826 C C . LEU A 1 102 ? -3.055 6.078 9.523 1 96.62 102 LEU A C 1
ATOM 828 O O . LEU A 1 102 ? -3.064 7.262 9.18 1 96.62 102 LEU A O 1
ATOM 832 N N . LEU A 1 103 ? -2.068 5.25 9.195 1 97.81 103 LEU A N 1
ATOM 833 C CA . LEU A 1 103 ? -0.967 5.703 8.352 1 97.81 103 LEU A CA 1
ATOM 834 C C . LEU A 1 103 ? -1.485 6.242 7.023 1 97.81 103 LEU A C 1
ATOM 836 O O . LEU A 1 103 ? -1.085 7.324 6.586 1 97.81 103 LEU A O 1
ATOM 840 N N . PHE A 1 104 ? -2.375 5.574 6.383 1 96.88 104 PHE A N 1
ATOM 841 C CA . PHE A 1 104 ? -2.881 5.992 5.078 1 96.88 104 PHE A CA 1
ATOM 842 C C . PHE A 1 104 ? -3.785 7.211 5.215 1 96.88 104 PHE A C 1
ATOM 844 O O . PHE A 1 104 ? -3.838 8.055 4.316 1 96.88 104 PHE A O 1
ATOM 851 N N . ASP A 1 105 ? -4.504 7.367 6.32 1 97.25 105 ASP A N 1
ATOM 852 C CA . ASP A 1 105 ? -5.246 8.602 6.574 1 97.25 105 ASP A CA 1
ATOM 853 C C . ASP A 1 105 ? -4.305 9.797 6.684 1 97.25 105 ASP A C 1
ATOM 855 O O . ASP A 1 105 ? -4.621 10.883 6.203 1 97.25 105 ASP A O 1
ATOM 859 N N . ILE A 1 106 ? -3.195 9.57 7.293 1 98.75 106 ILE A N 1
ATOM 860 C CA . ILE A 1 106 ? -2.186 10.609 7.43 1 98.75 106 ILE A C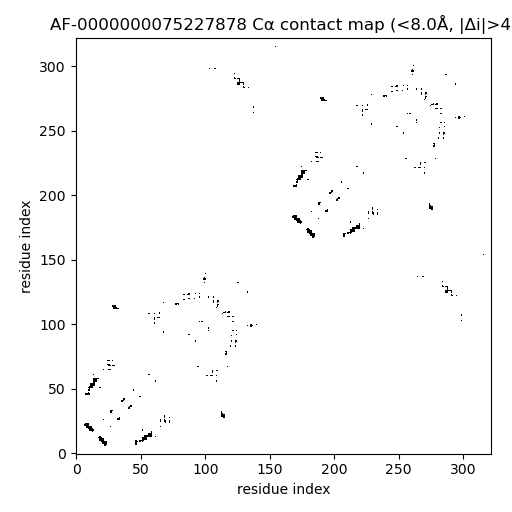A 1
ATOM 861 C C . ILE A 1 106 ? -1.596 10.938 6.062 1 98.75 106 ILE A C 1
ATOM 863 O O . ILE A 1 106 ? -1.414 12.109 5.723 1 98.75 106 ILE A O 1
ATOM 867 N N . ILE A 1 107 ? -1.238 9.922 5.262 1 98.75 107 ILE A N 1
ATOM 868 C CA . ILE A 1 107 ? -0.723 10.109 3.91 1 98.75 107 ILE A CA 1
ATOM 869 C C . ILE A 1 107 ? -1.712 10.938 3.09 1 98.75 107 ILE A C 1
ATOM 871 O O . ILE A 1 107 ? -1.328 11.906 2.438 1 98.75 107 ILE A O 1
ATOM 875 N N . ARG A 1 108 ? -2.988 10.594 3.17 1 97.81 108 ARG A N 1
ATOM 876 C CA . ARG A 1 108 ? -4.027 11.32 2.449 1 97.81 108 ARG A CA 1
ATOM 877 C C . ARG A 1 108 ? -4.074 12.781 2.883 1 97.81 108 ARG A C 1
ATOM 879 O O . ARG A 1 108 ? -4.113 13.688 2.041 1 97.81 108 ARG A O 1
ATOM 886 N N . ALA A 1 109 ? -4.051 13.031 4.164 1 98.62 109 ALA A N 1
ATOM 887 C CA . ALA A 1 109 ? -4.074 14.391 4.703 1 98.62 109 ALA A CA 1
ATOM 888 C C . ALA A 1 109 ? -2.855 15.18 4.238 1 98.62 109 ALA A C 1
ATOM 890 O O . ALA A 1 109 ? -2.982 16.328 3.797 1 98.62 109 ALA A O 1
ATOM 891 N N . ALA A 1 110 ? -1.691 14.555 4.316 1 98.62 110 ALA A N 1
ATOM 892 C CA . ALA A 1 110 ? -0.451 15.211 3.914 1 98.62 110 ALA A CA 1
ATOM 893 C C . ALA A 1 110 ? -0.497 15.617 2.443 1 98.62 110 ALA A C 1
ATOM 895 O O . ALA A 1 110 ? -0.065 16.719 2.082 1 98.62 110 ALA A O 1
ATOM 896 N N . LYS A 1 111 ? -1.051 14.75 1.677 1 97.44 111 LYS A N 1
ATOM 897 C CA . LYS A 1 111 ? -1.165 15.016 0.246 1 97.44 111 LYS A CA 1
ATOM 898 C C . LYS A 1 111 ? -2.215 16.094 -0.03 1 97.44 111 LYS A C 1
ATOM 900 O O . LYS A 1 111 ? -1.932 17.078 -0.705 1 97.44 111 LYS A O 1
ATOM 905 N N . ASP A 1 112 ? -3.391 15.969 0.521 1 97.25 112 ASP A N 1
ATOM 906 C CA . ASP A 1 112 ? -4.52 16.844 0.207 1 97.25 112 ASP A CA 1
ATOM 907 C C . ASP A 1 112 ? -4.305 18.234 0.77 1 97.25 112 ASP A C 1
ATOM 909 O O . ASP A 1 112 ? -4.766 19.219 0.191 1 97.25 112 ASP A O 1
ATOM 913 N N . PHE A 1 113 ? -3.621 18.406 1.885 1 98.12 113 PHE A N 1
ATOM 914 C CA . PHE A 1 113 ? -3.434 19.703 2.535 1 98.12 113 PHE A CA 1
ATOM 915 C C . PHE A 1 113 ? -2.025 20.234 2.285 1 98.12 113 PHE A C 1
ATOM 917 O O . PHE A 1 113 ? -1.62 21.234 2.881 1 98.12 113 PHE A O 1
ATOM 924 N N . HIS A 1 114 ? -1.304 19.562 1.432 1 97.31 114 HIS A N 1
ATOM 925 C CA . HIS A 1 114 ? -0.006 20 0.924 1 97.31 114 HIS A CA 1
ATOM 926 C C . HIS A 1 114 ? 1.002 20.156 2.057 1 97.31 114 HIS A C 1
ATOM 928 O O . HIS A 1 114 ? 1.519 21.266 2.281 1 97.31 114 HIS A O 1
ATOM 934 N N . VAL A 1 115 ? 1.282 19.125 2.666 1 98.25 115 VAL A N 1
ATOM 935 C CA . VAL A 1 115 ? 2.383 19.031 3.619 1 98.25 115 VAL A CA 1
ATOM 936 C C . VAL A 1 115 ? 3.465 18.109 3.062 1 98.25 115 VAL A C 1
ATOM 938 O O . VAL A 1 115 ? 3.607 16.969 3.51 1 98.25 115 VAL A O 1
ATOM 941 N N . PRO A 1 116 ? 4.301 18.609 2.232 1 96.31 116 PRO A N 1
ATOM 942 C CA . PRO A 1 116 ? 5.168 17.734 1.432 1 96.31 116 PRO A CA 1
ATOM 943 C C . PRO A 1 116 ? 6.191 16.984 2.277 1 96.31 116 PRO A C 1
ATOM 945 O O . PRO A 1 116 ? 6.527 15.836 1.974 1 96.31 116 PRO A O 1
ATOM 948 N N . GLY A 1 117 ? 6.738 17.625 3.25 1 96 117 GLY A N 1
ATOM 949 C CA . GLY A 1 117 ? 7.676 16.922 4.117 1 96 117 GLY A CA 1
ATOM 950 C C . GLY A 1 117 ? 7.086 15.695 4.777 1 96 117 GLY A C 1
ATOM 951 O O . GLY A 1 117 ? 7.723 14.641 4.824 1 96 117 GLY A O 1
ATOM 952 N N . LEU A 1 118 ? 5.941 15.859 5.293 1 97.75 118 LEU A N 1
ATOM 953 C CA . LEU A 1 118 ? 5.25 14.742 5.918 1 97.75 118 LEU A CA 1
ATOM 954 C C . LEU A 1 118 ? 4.934 13.656 4.895 1 97.75 118 LEU A C 1
ATOM 956 O O . LEU A 1 118 ? 5.137 12.469 5.16 1 97.75 118 LEU A O 1
ATOM 960 N N . PHE A 1 119 ? 4.441 14.039 3.754 1 97.06 119 PHE A N 1
ATOM 961 C CA . PHE A 1 119 ? 4.156 13.086 2.691 1 97.06 119 PHE A CA 1
ATOM 962 C C . PHE A 1 119 ? 5.402 12.281 2.334 1 97.06 119 PHE A C 1
ATOM 964 O O . PHE A 1 119 ? 5.352 11.055 2.232 1 97.06 119 PHE A O 1
ATOM 971 N N . ALA A 1 120 ? 6.461 13.023 2.184 1 95.62 120 ALA A N 1
ATOM 972 C CA . ALA A 1 120 ? 7.723 12.375 1.832 1 95.62 120 ALA A CA 1
ATOM 973 C C . ALA A 1 120 ? 8.141 11.367 2.9 1 95.62 120 ALA A C 1
ATOM 975 O O . ALA A 1 120 ? 8.602 10.266 2.582 1 95.62 120 ALA A O 1
ATOM 976 N N . MET A 1 121 ? 7.961 11.75 4.152 1 95.69 121 MET A N 1
ATOM 977 C CA . MET A 1 121 ? 8.305 10.852 5.246 1 95.69 121 MET A CA 1
ATOM 978 C C . MET A 1 121 ? 7.441 9.594 5.219 1 95.69 121 MET A C 1
ATOM 980 O O . MET A 1 121 ? 7.93 8.492 5.48 1 95.69 121 MET A O 1
ATOM 984 N N . CYS A 1 122 ? 6.219 9.727 4.922 1 97.06 122 CYS A N 1
ATOM 985 C CA . CYS A 1 122 ? 5.316 8.578 4.832 1 97.06 122 CYS A CA 1
ATOM 986 C C . CYS A 1 122 ? 5.703 7.668 3.676 1 97.06 122 CYS A C 1
ATOM 988 O O . CYS A 1 122 ? 5.656 6.445 3.803 1 97.06 122 CYS A O 1
ATOM 990 N N . CYS A 1 123 ? 6.094 8.25 2.584 1 95.56 123 CYS A N 1
ATOM 991 C CA . CYS A 1 123 ? 6.562 7.445 1.459 1 95.56 123 CYS A CA 1
ATOM 992 C C . CYS A 1 123 ? 7.777 6.613 1.852 1 95.56 123 CYS A C 1
ATOM 994 O O . CYS A 1 123 ? 7.914 5.469 1.423 1 95.56 123 CYS A O 1
ATOM 996 N N . ARG A 1 124 ? 8.578 7.25 2.641 1 94.75 124 ARG A N 1
ATOM 997 C CA . ARG A 1 124 ? 9.766 6.535 3.102 1 94.75 124 ARG A CA 1
ATOM 998 C C . ARG A 1 124 ? 9.383 5.34 3.969 1 94.75 124 ARG A C 1
ATOM 1000 O O . ARG A 1 124 ? 9.984 4.266 3.857 1 94.75 124 ARG A O 1
ATOM 1007 N N . VAL A 1 125 ? 8.406 5.508 4.84 1 96.12 125 VAL A N 1
ATOM 1008 C CA . VAL A 1 125 ? 7.953 4.418 5.699 1 96.12 125 VAL A CA 1
ATOM 1009 C C . VAL A 1 125 ? 7.457 3.258 4.836 1 96.12 125 VAL A C 1
ATOM 1011 O O . VAL A 1 125 ? 7.805 2.1 5.086 1 96.12 125 VAL A O 1
ATOM 1014 N N . VAL A 1 126 ? 6.715 3.568 3.809 1 96 126 VAL A N 1
ATOM 1015 C CA . VAL A 1 126 ? 6.176 2.549 2.914 1 96 126 VAL A CA 1
ATOM 1016 C C . VAL A 1 126 ? 7.32 1.844 2.186 1 96 126 VAL A C 1
ATOM 1018 O O . VAL A 1 126 ? 7.332 0.615 2.08 1 96 126 VAL A O 1
ATOM 1021 N N . SER A 1 127 ? 8.289 2.609 1.734 1 94.62 127 SER A N 1
ATOM 1022 C CA . SER A 1 127 ? 9.406 2.072 0.965 1 94.62 127 SER A CA 1
ATOM 1023 C C . SER A 1 127 ? 10.289 1.168 1.823 1 94.62 127 SER A C 1
ATOM 1025 O O . SER A 1 127 ? 10.805 0.156 1.342 1 94.62 127 SER A O 1
ATOM 1027 N N . GLN A 1 128 ? 10.383 1.519 3.061 1 93.38 128 GLN A N 1
ATOM 1028 C CA . GLN A 1 128 ? 11.328 0.823 3.926 1 93.38 128 GLN A CA 1
ATOM 1029 C C . GLN A 1 128 ? 10.688 -0.401 4.574 1 93.38 128 GLN A C 1
ATOM 1031 O O . GLN A 1 128 ? 11.391 -1.303 5.039 1 93.38 128 GLN A O 1
ATOM 1036 N N . ASN A 1 129 ? 9.367 -0.395 4.637 1 94.19 129 ASN A N 1
ATOM 1037 C CA . ASN A 1 129 ? 8.648 -1.484 5.293 1 94.19 129 ASN A CA 1
ATOM 1038 C C . ASN A 1 129 ? 7.578 -2.076 4.383 1 94.19 129 ASN A C 1
ATOM 1040 O O . ASN A 1 129 ? 6.418 -2.205 4.781 1 94.19 129 ASN A O 1
ATOM 1044 N N . PRO A 1 130 ? 7.965 -2.527 3.227 1 94.88 130 PRO A N 1
ATOM 1045 C CA . PRO A 1 130 ? 6.965 -2.973 2.254 1 94.88 130 PRO A CA 1
ATOM 1046 C C . PRO A 1 130 ? 6.168 -4.184 2.734 1 94.88 130 PRO A C 1
ATOM 1048 O O . PRO A 1 130 ? 4.965 -4.277 2.482 1 94.88 130 PRO A O 1
ATOM 1051 N N . ARG A 1 131 ? 6.812 -5.125 3.416 1 94.81 131 ARG A N 1
ATOM 1052 C CA . ARG A 1 131 ? 6.117 -6.32 3.879 1 94.81 131 ARG A CA 1
ATOM 1053 C C . ARG A 1 131 ? 5.035 -5.965 4.895 1 94.81 131 ARG A C 1
ATOM 1055 O O . ARG A 1 131 ? 3.906 -6.449 4.805 1 94.81 131 ARG A O 1
ATOM 1062 N N . GLU A 1 132 ? 5.414 -5.148 5.832 1 94.88 132 GLU A N 1
ATOM 1063 C CA . GLU A 1 132 ? 4.457 -4.73 6.855 1 94.88 132 GLU A CA 1
ATOM 1064 C C . GLU A 1 132 ? 3.307 -3.938 6.238 1 94.88 132 GLU A C 1
ATOM 1066 O O . GLU A 1 132 ? 2.15 -4.102 6.641 1 94.88 132 GLU A O 1
ATOM 1071 N N . ILE A 1 133 ? 3.584 -3.084 5.312 1 96.38 133 ILE A N 1
ATOM 1072 C CA . ILE A 1 133 ? 2.574 -2.275 4.641 1 96.38 133 ILE A CA 1
ATOM 1073 C C . ILE A 1 133 ? 1.62 -3.18 3.863 1 96.38 133 ILE A C 1
ATOM 1075 O O . ILE A 1 133 ? 0.399 -3.045 3.971 1 96.38 133 ILE A O 1
ATOM 1079 N N . ILE A 1 134 ? 2.164 -4.148 3.127 1 96.31 134 ILE A N 1
ATOM 1080 C CA . ILE A 1 134 ? 1.382 -5.09 2.328 1 96.31 134 ILE A CA 1
ATOM 1081 C C . ILE A 1 134 ? 0.477 -5.914 3.24 1 96.31 134 ILE A C 1
ATOM 1083 O O . ILE A 1 134 ? -0.718 -6.059 2.973 1 96.31 134 ILE A O 1
ATOM 1087 N N . ASP A 1 135 ? 1.004 -6.434 4.324 1 95.81 135 ASP A N 1
ATOM 1088 C CA . ASP A 1 135 ? 0.224 -7.23 5.266 1 95.81 135 ASP A CA 1
ATOM 1089 C C . ASP A 1 135 ? -0.953 -6.434 5.82 1 95.81 135 ASP A C 1
ATOM 1091 O O . ASP A 1 135 ? -2.062 -6.957 5.945 1 95.81 135 ASP A O 1
ATOM 1095 N N . GLY A 1 136 ? -0.732 -5.25 6.148 1 94.56 136 GLY A N 1
ATOM 1096 C CA . GLY A 1 136 ? -1.789 -4.387 6.648 1 94.56 136 GLY A CA 1
ATOM 1097 C C . GLY A 1 136 ? -2.891 -4.141 5.637 1 94.56 136 GLY A C 1
ATOM 1098 O O . GLY A 1 136 ? -4.074 -4.184 5.973 1 94.56 136 GLY A O 1
ATOM 1099 N N . LEU A 1 137 ? -2.504 -3.85 4.426 1 93.88 137 LEU A N 1
ATOM 1100 C CA . LEU A 1 137 ? -3.467 -3.602 3.359 1 93.88 137 LEU A CA 1
ATOM 1101 C C . LEU A 1 137 ? -4.32 -4.84 3.098 1 93.88 137 LEU A C 1
ATOM 1103 O O . LEU A 1 137 ? -5.523 -4.727 2.861 1 93.88 137 LEU A O 1
ATOM 1107 N N . LEU A 1 138 ? -3.717 -5.973 3.098 1 94.44 138 LEU A N 1
ATOM 1108 C CA . LEU A 1 138 ? -4.441 -7.223 2.877 1 94.44 138 LEU A CA 1
ATOM 1109 C C . LEU A 1 138 ? -5.438 -7.477 4 1 94.44 138 LEU A C 1
ATOM 1111 O O . LEU A 1 138 ? -6.555 -7.938 3.75 1 94.44 138 LEU A O 1
ATOM 1115 N N . GLU A 1 139 ? -5.008 -7.188 5.191 1 93.25 139 GLU A N 1
ATOM 1116 C CA . GLU A 1 139 ? -5.906 -7.332 6.332 1 93.25 139 GLU A CA 1
ATOM 1117 C C . GLU A 1 139 ? -7.098 -6.383 6.219 1 93.25 139 GLU A C 1
ATOM 1119 O O . GLU A 1 139 ? -8.227 -6.758 6.535 1 93.25 139 GLU A O 1
ATOM 1124 N N . ASP A 1 140 ? -6.785 -5.191 5.785 1 89.69 140 ASP A N 1
ATOM 1125 C CA . ASP A 1 140 ? -7.852 -4.211 5.598 1 89.69 140 ASP A CA 1
ATOM 1126 C C . ASP A 1 140 ? -8.875 -4.699 4.574 1 89.69 140 ASP A C 1
ATOM 1128 O O . ASP A 1 140 ? -10.078 -4.496 4.742 1 89.69 140 ASP A O 1
ATOM 1132 N N . ASP A 1 141 ? -8.43 -5.262 3.529 1 88.12 141 ASP A N 1
ATOM 1133 C CA . ASP A 1 141 ? -9.312 -5.777 2.484 1 88.12 141 ASP A CA 1
ATOM 1134 C C . ASP A 1 141 ? -10.258 -6.844 3.037 1 88.12 141 ASP A C 1
ATOM 1136 O O . ASP A 1 141 ? -11.438 -6.871 2.691 1 88.12 141 ASP A O 1
ATOM 1140 N N . VAL A 1 142 ? -9.781 -7.68 3.879 1 90.25 142 VAL A N 1
ATOM 1141 C CA . VAL A 1 142 ? -10.578 -8.742 4.484 1 90.25 142 VAL A CA 1
ATOM 1142 C C . VAL A 1 142 ? -11.641 -8.133 5.395 1 90.25 142 VAL A C 1
ATOM 1144 O O . VAL A 1 142 ? -12.797 -8.562 5.375 1 90.25 142 VAL A O 1
ATOM 1147 N N . GLU A 1 143 ? -11.25 -7.168 6.031 1 87.44 143 GLU A N 1
ATOM 1148 C CA . GLU A 1 143 ? -12.188 -6.496 6.926 1 87.44 143 GLU A CA 1
ATOM 1149 C C . GLU A 1 143 ? -13.32 -5.828 6.145 1 87.44 143 GLU A C 1
ATOM 1151 O O . GLU A 1 143 ? -14.484 -5.902 6.543 1 87.44 143 GLU A O 1
ATOM 1156 N N . VAL A 1 144 ? -12.938 -5.246 5.113 1 86.12 144 VAL A N 1
ATOM 1157 C CA . VAL A 1 144 ? -13.906 -4.547 4.273 1 86.12 144 VAL A CA 1
ATOM 1158 C C . VAL A 1 144 ? -14.859 -5.555 3.637 1 86.12 144 VAL A C 1
ATOM 1160 O O . VAL A 1 144 ? -16.062 -5.32 3.576 1 86.12 144 VAL A O 1
ATOM 1163 N N . GLU A 1 145 ? -14.328 -6.617 3.195 1 84.5 145 GLU A N 1
ATOM 1164 C CA . GLU A 1 145 ? -15.148 -7.664 2.59 1 84.5 145 GLU A CA 1
ATOM 1165 C C . GLU A 1 145 ? -16.125 -8.25 3.6 1 84.5 145 GLU A C 1
ATOM 1167 O O . GLU A 1 145 ? -17.281 -8.523 3.262 1 84.5 145 GLU A O 1
ATOM 1172 N N . GLN A 1 146 ? -15.688 -8.445 4.793 1 89 146 GLN A N 1
ATOM 1173 C CA . GLN A 1 146 ? -16.547 -8.969 5.852 1 89 146 GLN A CA 1
ATOM 1174 C C . GLN A 1 146 ? -17.656 -7.992 6.195 1 89 146 GLN A C 1
ATOM 1176 O O . GLN A 1 146 ? -18.812 -8.398 6.395 1 89 146 GLN A O 1
ATOM 1181 N N . GLU A 1 147 ? -17.328 -6.797 6.184 1 82.44 147 GLU A N 1
ATOM 1182 C CA . GLU A 1 147 ? -18.312 -5.758 6.461 1 82.44 147 GLU A CA 1
ATOM 1183 C C . GLU A 1 147 ? -19.375 -5.68 5.359 1 82.44 147 GLU A C 1
ATOM 1185 O O . GLU A 1 147 ? -20.562 -5.535 5.637 1 82.44 147 GLU A O 1
ATOM 1190 N N . ASN A 1 148 ? -18.891 -5.723 4.133 1 80.25 148 ASN A N 1
ATOM 1191 C CA . ASN A 1 148 ? -19.812 -5.684 2.994 1 80.25 148 ASN A CA 1
ATOM 1192 C C . ASN A 1 148 ? -20.719 -6.902 2.969 1 80.25 148 ASN A C 1
ATOM 1194 O O . ASN A 1 148 ? -21.906 -6.793 2.627 1 80.25 148 ASN A O 1
ATOM 1198 N N . ARG A 1 149 ? -20.219 -8.07 3.371 1 79.06 149 ARG A N 1
ATOM 1199 C CA . ARG A 1 149 ? -21.016 -9.289 3.422 1 79.06 149 ARG A CA 1
ATOM 1200 C C . ARG A 1 149 ? -22.078 -9.203 4.52 1 79.06 149 ARG A C 1
ATOM 1202 O O . ARG A 1 149 ? -23.219 -9.648 4.332 1 79.06 149 ARG A O 1
ATOM 1209 N N . GLN A 1 150 ? -21.672 -8.594 5.602 1 77.5 150 GLN A N 1
ATOM 1210 C CA . GLN A 1 150 ? -22.594 -8.43 6.723 1 77.5 150 GLN A CA 1
ATOM 1211 C C . GLN A 1 150 ? -23.688 -7.422 6.391 1 77.5 150 GLN A C 1
ATOM 1213 O O . GLN A 1 150 ? -24.844 -7.598 6.793 1 77.5 150 GLN A O 1
ATOM 1218 N N . GLY A 1 151 ? -23.297 -6.332 5.711 1 67.88 151 GLY A N 1
ATOM 1219 C CA . GLY A 1 151 ? -24.281 -5.352 5.273 1 67.88 151 GLY A CA 1
ATOM 1220 C C . GLY A 1 151 ? -25.297 -5.922 4.301 1 67.88 151 GLY A C 1
ATOM 1221 O O . GLY A 1 151 ? -26.5 -5.668 4.426 1 67.88 151 GLY A O 1
ATOM 1222 N N . ARG A 1 152 ? -24.828 -6.738 3.365 1 67.25 152 ARG A N 1
ATOM 1223 C CA . ARG A 1 152 ? -25.719 -7.379 2.414 1 67.25 152 ARG A CA 1
ATOM 1224 C C . ARG A 1 152 ? -26.688 -8.32 3.125 1 67.25 152 ARG A C 1
ATOM 1226 O O . ARG A 1 152 ? -27.875 -8.383 2.775 1 67.25 152 ARG A O 1
ATOM 1233 N N . ARG A 1 153 ? -26.172 -9.008 4.113 1 68.12 153 ARG A N 1
ATOM 1234 C CA . ARG A 1 153 ? -27.016 -9.922 4.879 1 68.12 153 ARG A CA 1
ATOM 1235 C C . ARG A 1 153 ? -28.094 -9.156 5.641 1 68.12 153 ARG A C 1
ATOM 1237 O O . ARG A 1 153 ? -29.25 -9.586 5.707 1 68.12 153 ARG A O 1
ATOM 1244 N N . PHE A 1 154 ? -27.75 -7.973 6.145 1 64.56 154 PHE A N 1
ATOM 1245 C CA . PHE A 1 154 ? -28.688 -7.141 6.887 1 64.56 154 PHE A CA 1
ATOM 1246 C C . PHE A 1 154 ? -29.766 -6.578 5.965 1 64.56 154 PHE A C 1
ATOM 1248 O O . PHE A 1 154 ? -30.938 -6.512 6.336 1 64.56 154 PHE A O 1
ATOM 1255 N N . ASN A 1 155 ? -29.359 -6.328 4.828 1 60.97 155 ASN A N 1
ATOM 1256 C CA . ASN A 1 155 ? -30.312 -5.824 3.848 1 60.97 155 ASN A CA 1
ATOM 1257 C C . ASN A 1 155 ? -31.297 -6.91 3.416 1 60.97 155 ASN A C 1
ATOM 1259 O O . ASN A 1 155 ? -32.469 -6.648 3.25 1 60.97 155 ASN A O 1
ATOM 1263 N N . TYR A 1 156 ? -30.844 -8.133 3.223 1 59.47 156 TYR A N 1
ATOM 1264 C CA . TYR A 1 156 ? -31.688 -9.266 2.859 1 59.47 156 TYR A CA 1
ATOM 1265 C C . TYR A 1 156 ? -32.688 -9.586 3.971 1 59.47 156 TYR A C 1
ATOM 1267 O O . TYR A 1 156 ? -33.844 -9.93 3.705 1 59.47 156 TYR A O 1
ATOM 1275 N N . ARG A 1 157 ? -32.312 -9.492 5.18 1 56.03 157 ARG A N 1
ATOM 1276 C CA . ARG A 1 157 ? -33.188 -9.781 6.312 1 56.03 157 ARG A CA 1
ATOM 1277 C C . ARG A 1 157 ? -34.25 -8.703 6.473 1 56.03 157 ARG A C 1
ATOM 1279 O O . ARG A 1 157 ? -35.406 -9 6.785 1 56.03 157 ARG A O 1
ATOM 1286 N N . ALA A 1 158 ? -33.938 -7.492 6.211 1 57.81 158 ALA A N 1
ATOM 1287 C CA . ALA A 1 158 ? -34.875 -6.379 6.348 1 57.81 158 ALA A CA 1
ATOM 1288 C C . ALA A 1 158 ? -35.938 -6.41 5.246 1 57.81 158 ALA A C 1
ATOM 1290 O O . ALA A 1 158 ? -37.094 -6.012 5.465 1 57.81 158 ALA A O 1
ATOM 1291 N N . ALA A 1 159 ? -35.656 -6.863 4.141 1 56.25 159 ALA A N 1
ATOM 1292 C CA . ALA A 1 159 ? -36.594 -6.988 3.016 1 56.25 159 ALA A CA 1
ATOM 1293 C C . ALA A 1 159 ? -37.5 -8.18 3.197 1 56.25 159 ALA A C 1
ATOM 1295 O O . ALA A 1 159 ? -38.625 -8.188 2.688 1 56.25 159 ALA A O 1
ATOM 1296 N N . ALA A 1 160 ? -37.031 -9.141 3.848 1 50.5 160 ALA A N 1
ATOM 1297 C CA . ALA A 1 160 ? -37.875 -10.32 4.047 1 50.5 160 ALA A CA 1
ATOM 1298 C C . ALA A 1 160 ? -38.781 -10.148 5.254 1 50.5 160 ALA A C 1
ATOM 1300 O O . ALA A 1 160 ? -39.75 -10.922 5.434 1 50.5 160 ALA A O 1
ATOM 1301 N N . ALA A 1 161 ? -38.562 -9.164 5.953 1 41.97 161 ALA A N 1
ATOM 1302 C CA . ALA A 1 161 ? -39.469 -8.922 7.07 1 41.97 161 ALA A CA 1
ATOM 1303 C C . ALA A 1 161 ? -40.562 -7.938 6.684 1 41.97 161 ALA A C 1
ATOM 1305 O O . ALA A 1 161 ? -40.344 -7.043 5.863 1 41.97 161 ALA A O 1
ATOM 1306 N N . MET B 1 1 ? 16.484 -37.281 -33.125 1 42.31 1 MET B N 1
ATOM 1307 C CA . MET B 1 1 ? 15.531 -36.25 -32.812 1 42.31 1 MET B CA 1
ATOM 1308 C C . MET B 1 1 ? 15.258 -36.219 -31.312 1 42.31 1 MET B C 1
ATOM 1310 O O . MET B 1 1 ? 14.992 -37.25 -30.688 1 42.31 1 MET B O 1
ATOM 1314 N N . PRO B 1 2 ? 15.758 -35.312 -30.469 1 49.72 2 PRO B N 1
ATOM 1315 C CA . PRO B 1 2 ? 15.648 -35.5 -29.016 1 49.72 2 PRO B CA 1
ATOM 1316 C C . PRO B 1 2 ? 14.227 -35.812 -28.562 1 49.72 2 PRO B C 1
ATOM 1318 O O . PRO B 1 2 ? 13.266 -35.25 -29.109 1 49.72 2 PRO B O 1
ATOM 1321 N N . VAL B 1 3 ? 13.836 -36.938 -28.297 1 51.09 3 VAL B N 1
ATOM 1322 C CA . VAL B 1 3 ? 12.523 -37.438 -27.891 1 51.09 3 VAL B CA 1
ATOM 1323 C C . VAL B 1 3 ? 11.914 -36.469 -26.875 1 51.09 3 VAL B C 1
ATOM 1325 O O . VAL B 1 3 ? 12.469 -36.281 -25.797 1 51.09 3 VAL B O 1
ATOM 1328 N N . GLU B 1 4 ? 11.445 -35.281 -27.203 1 53.38 4 GLU B N 1
ATOM 1329 C CA . GLU B 1 4 ? 10.758 -34.344 -26.312 1 53.38 4 GLU B CA 1
ATOM 1330 C C . GLU B 1 4 ? 9.812 -35.094 -25.375 1 53.38 4 GLU B C 1
ATOM 1332 O O . GLU B 1 4 ? 8.938 -35.812 -25.812 1 53.38 4 GLU B O 1
ATOM 1337 N N . GLU B 1 5 ? 10.297 -35.719 -24.312 1 58.25 5 GLU B N 1
ATOM 1338 C CA . GLU B 1 5 ? 9.453 -36.438 -23.344 1 58.25 5 GLU B CA 1
ATOM 1339 C C . GLU B 1 5 ? 8.117 -35.719 -23.156 1 58.25 5 GLU B C 1
ATOM 1341 O O . GLU B 1 5 ? 8.047 -34.5 -23.188 1 58.25 5 GLU B O 1
ATOM 1346 N N . PRO B 1 6 ? 7.051 -36.344 -23.5 1 70.88 6 PRO B N 1
ATOM 1347 C CA . PRO B 1 6 ? 5.711 -35.75 -23.406 1 70.88 6 PRO B CA 1
ATOM 1348 C C . PRO B 1 6 ? 5.48 -34.969 -22.109 1 70.88 6 PRO B C 1
ATOM 1350 O O . PRO B 1 6 ? 5.844 -35.469 -21.031 1 70.88 6 PRO B O 1
ATOM 1353 N N . VAL B 1 7 ? 5.434 -33.594 -22.156 1 82.81 7 VAL B N 1
ATOM 1354 C CA . VAL B 1 7 ? 5.164 -32.75 -21 1 82.81 7 VAL B CA 1
ATOM 1355 C C . VAL B 1 7 ? 3.768 -33.031 -20.453 1 82.81 7 VAL B C 1
ATOM 1357 O O . VAL B 1 7 ? 2.783 -33 -21.203 1 82.81 7 VAL B O 1
ATOM 1360 N N . VAL B 1 8 ? 3.656 -33.656 -19.219 1 89.44 8 VAL B N 1
ATOM 1361 C CA . VAL B 1 8 ? 2.389 -33.938 -18.547 1 89.44 8 VAL B CA 1
ATOM 1362 C C . VAL B 1 8 ? 1.759 -32.594 -18.094 1 89.44 8 VAL B C 1
ATOM 1364 O O . VAL B 1 8 ? 2.424 -31.766 -17.484 1 89.44 8 VAL B O 1
ATOM 1367 N N . LEU B 1 9 ? 0.496 -32.438 -18.578 1 95.31 9 LEU B N 1
ATOM 1368 C CA . LEU B 1 9 ? -0.222 -31.203 -18.234 1 95.31 9 LEU B CA 1
ATOM 1369 C C . LEU B 1 9 ? -1.329 -31.5 -17.219 1 95.31 9 LEU B C 1
ATOM 1371 O O . LEU B 1 9 ? -2.014 -32.5 -17.328 1 95.31 9 LEU B O 1
ATOM 1375 N N . TYR B 1 10 ? -1.467 -30.625 -16.281 1 96.06 10 TYR B N 1
ATOM 1376 C CA . TYR B 1 10 ? -2.508 -30.703 -15.258 1 96.06 10 TYR B CA 1
ATOM 1377 C C . TYR B 1 10 ? -3.535 -29.594 -15.445 1 96.06 10 TYR B C 1
ATOM 1379 O O . TYR B 1 10 ? -3.197 -28.5 -15.898 1 96.06 10 TYR B O 1
ATOM 1387 N N . LYS B 1 11 ? -4.75 -29.938 -15.023 1 97.31 11 LYS B N 1
ATOM 1388 C CA . LYS B 1 11 ? -5.84 -28.969 -15.188 1 97.31 11 LYS B CA 1
ATOM 1389 C C . LYS B 1 11 ? -6.105 -28.203 -13.898 1 97.31 11 LYS B C 1
ATOM 1391 O O . LYS B 1 11 ? -6.324 -28.812 -12.844 1 97.31 11 LYS B O 1
ATOM 1396 N N . LEU B 1 12 ? -6.031 -26.875 -14.039 1 97.94 12 LEU B N 1
ATOM 1397 C CA . LEU B 1 12 ? -6.453 -25.984 -12.961 1 97.94 12 LEU B CA 1
ATOM 1398 C C . LEU B 1 12 ? -7.703 -25.203 -13.359 1 97.94 12 LEU B C 1
ATOM 1400 O O . LEU B 1 12 ? -7.926 -24.938 -14.547 1 97.94 12 LEU B O 1
ATOM 1404 N N . ARG B 1 13 ? -8.469 -24.891 -12.32 1 98.56 13 ARG B N 1
ATOM 1405 C CA . ARG B 1 13 ? -9.695 -24.141 -12.586 1 98.56 13 ARG B CA 1
ATOM 1406 C C . ARG B 1 13 ? -9.82 -22.953 -11.656 1 98.56 13 ARG B C 1
ATOM 1408 O O . ARG B 1 13 ? -9.672 -23.078 -10.438 1 98.56 13 ARG B O 1
ATOM 1415 N N . SER B 1 14 ? -10.055 -21.766 -12.25 1 98.25 14 SER B N 1
ATOM 1416 C CA . SER B 1 14 ? -10.227 -20.547 -11.477 1 98.25 14 SER B CA 1
ATOM 1417 C C . SER B 1 14 ? -11.609 -20.5 -10.828 1 98.25 14 SER B C 1
ATOM 1419 O O . SER B 1 14 ? -12.453 -21.359 -11.094 1 98.25 14 SER B O 1
ATOM 1421 N 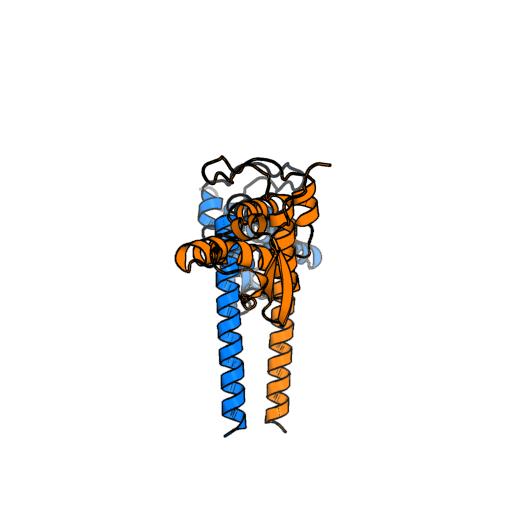N . MET B 1 15 ? -11.773 -19.531 -9.914 1 97.25 15 MET B N 1
ATOM 1422 C CA . MET B 1 15 ? -13.039 -19.359 -9.211 1 97.25 15 MET B CA 1
ATOM 1423 C C . MET B 1 15 ? -14.164 -19.047 -10.18 1 97.25 15 MET B C 1
ATOM 1425 O O . MET B 1 15 ? -15.328 -19.375 -9.922 1 97.25 15 MET B O 1
ATOM 1429 N N . ASP B 1 16 ? -13.828 -18.438 -11.289 1 97.81 16 ASP B N 1
ATOM 1430 C CA . ASP B 1 16 ? -14.844 -18.109 -12.289 1 97.81 16 ASP B CA 1
ATOM 1431 C C . ASP B 1 16 ? -14.922 -19.188 -13.367 1 97.81 16 ASP B C 1
ATOM 1433 O O . ASP B 1 16 ? -15.352 -18.922 -14.492 1 97.81 16 ASP B O 1
ATOM 1437 N N . HIS B 1 17 ? -14.305 -20.312 -13.219 1 97 17 HIS B N 1
ATOM 1438 C CA . HIS B 1 17 ? -14.508 -21.578 -13.93 1 97 17 HIS B CA 1
ATOM 1439 C C . HIS B 1 17 ? -13.703 -21.609 -15.227 1 97 17 HIS B C 1
ATOM 1441 O O . HIS B 1 17 ? -14.047 -22.344 -16.156 1 97 17 HIS B O 1
ATOM 1447 N N . THR B 1 18 ? -12.742 -20.891 -15.359 1 98.38 18 THR B N 1
ATOM 1448 C CA . THR B 1 18 ? -11.812 -20.953 -16.484 1 98.38 18 THR B CA 1
ATOM 1449 C C . THR B 1 18 ? -10.766 -22.031 -16.25 1 98.38 18 THR B C 1
ATOM 1451 O O . THR B 1 18 ? -10.211 -22.141 -15.156 1 98.38 18 THR B O 1
ATOM 1454 N N . ARG B 1 19 ? -10.453 -22.781 -17.312 1 98 19 ARG B N 1
ATOM 1455 C CA . ARG B 1 19 ? -9.508 -23.891 -17.203 1 98 19 ARG B CA 1
ATOM 1456 C C . ARG B 1 19 ? -8.133 -23.484 -17.719 1 98 19 ARG B C 1
ATOM 1458 O O . ARG B 1 19 ? -8.023 -22.766 -18.719 1 98 19 ARG B O 1
ATOM 1465 N N . PHE B 1 20 ? -7.164 -23.953 -17 1 98.44 20 PHE B N 1
ATOM 1466 C CA . PHE B 1 20 ? -5.773 -23.75 -17.375 1 98.44 20 PHE B CA 1
ATOM 1467 C C . PHE B 1 20 ? -5.023 -25.078 -17.438 1 98.44 20 PHE B C 1
ATOM 1469 O O . PHE B 1 20 ? -5.234 -25.953 -16.594 1 98.44 20 PHE B O 1
ATOM 1476 N N . LEU B 1 21 ? -4.215 -25.234 -18.469 1 97.44 21 LEU B N 1
ATOM 1477 C CA . LEU B 1 21 ? -3.305 -26.375 -18.562 1 97.44 21 LEU B CA 1
ATOM 1478 C C . LEU B 1 21 ? -1.883 -25.969 -18.188 1 97.44 21 LEU B C 1
ATOM 1480 O O . LEU B 1 21 ? -1.329 -25.031 -18.781 1 97.44 21 LEU B O 1
ATOM 1484 N N . VAL B 1 22 ? -1.356 -26.688 -17.172 1 97.62 22 VAL B N 1
ATOM 1485 C CA . VAL B 1 22 ? -0.061 -26.297 -16.641 1 97.62 22 VAL B CA 1
ATOM 1486 C C . VAL B 1 22 ? 0.823 -27.516 -16.438 1 97.62 22 VAL B C 1
ATOM 1488 O O . VAL B 1 22 ? 0.342 -28.578 -16.031 1 97.62 22 VAL B O 1
ATOM 1491 N N . ASP B 1 23 ? 2.105 -27.406 -16.719 1 96.31 23 ASP B N 1
ATOM 1492 C CA . ASP B 1 23 ? 2.994 -28.547 -16.531 1 96.31 23 ASP B CA 1
ATOM 1493 C C . ASP B 1 23 ? 3.402 -28.703 -15.062 1 96.31 23 ASP B C 1
ATOM 1495 O O . ASP B 1 23 ? 3.174 -27.797 -14.258 1 96.31 23 ASP B O 1
ATOM 1499 N N . ARG B 1 24 ? 3.928 -29.844 -14.727 1 95.25 24 ARG B N 1
ATOM 1500 C CA . ARG B 1 24 ? 4.219 -30.188 -13.336 1 95.25 24 ARG B CA 1
ATOM 1501 C C . ARG B 1 24 ? 5.27 -29.266 -12.75 1 95.25 24 ARG B C 1
ATOM 1503 O O . ARG B 1 24 ? 5.215 -28.922 -11.562 1 95.25 24 ARG B O 1
ATOM 1510 N N . ARG B 1 25 ? 6.254 -28.844 -13.523 1 95.88 25 ARG B N 1
ATOM 1511 C CA . ARG B 1 25 ? 7.312 -27.969 -13.039 1 95.88 25 ARG B CA 1
ATOM 1512 C C . ARG B 1 25 ? 6.75 -26.609 -12.648 1 95.88 25 ARG B C 1
ATOM 1514 O O . ARG B 1 25 ? 7.141 -26.031 -11.625 1 95.88 25 ARG B O 1
ATOM 1521 N N . THR B 1 26 ? 5.871 -26.109 -13.43 1 98 26 THR B N 1
ATOM 1522 C CA . THR B 1 26 ? 5.199 -24.844 -13.141 1 98 26 THR B CA 1
ATOM 1523 C C . THR B 1 26 ? 4.332 -24.953 -11.898 1 98 26 THR B C 1
ATOM 1525 O O . THR B 1 26 ? 4.359 -24.078 -11.031 1 98 26 THR B O 1
ATOM 1528 N N . VAL B 1 27 ? 3.613 -26.047 -11.742 1 97 27 VAL B N 1
ATOM 1529 C CA . VAL B 1 27 ? 2.754 -26.297 -10.594 1 97 27 VAL B CA 1
ATOM 1530 C C . VAL B 1 27 ? 3.6 -26.391 -9.32 1 97 27 VAL B C 1
ATOM 1532 O O . VAL B 1 27 ? 3.186 -25.922 -8.258 1 97 27 VAL B O 1
ATOM 1535 N N . ALA B 1 28 ? 4.734 -26.922 -9.453 1 96.44 28 ALA B N 1
ATOM 1536 C CA . ALA B 1 28 ? 5.609 -27.156 -8.305 1 96.44 28 ALA B CA 1
ATOM 1537 C C . ALA B 1 28 ? 6.094 -25.828 -7.715 1 96.44 28 ALA B C 1
ATOM 1539 O O . ALA B 1 28 ? 6.535 -25.797 -6.562 1 96.44 28 ALA B O 1
ATOM 1540 N N . MET B 1 29 ? 6.023 -24.75 -8.516 1 97.62 29 MET B N 1
ATOM 1541 C CA . MET B 1 29 ? 6.438 -23.438 -8.039 1 97.62 29 MET B CA 1
ATOM 1542 C C . MET B 1 29 ? 5.391 -22.828 -7.105 1 97.62 29 MET B C 1
ATOM 1544 O O . MET B 1 29 ? 5.668 -21.875 -6.391 1 97.62 29 MET B O 1
ATOM 1548 N N . ILE B 1 30 ? 4.207 -23.359 -7.125 1 98.06 30 ILE B N 1
ATOM 1549 C CA . ILE B 1 30 ? 3.123 -22.938 -6.242 1 98.06 30 ILE B CA 1
ATOM 1550 C C . ILE B 1 30 ? 3.078 -23.844 -5.012 1 98.06 30 ILE B C 1
ATOM 1552 O O . ILE B 1 30 ? 2.506 -24.922 -5.055 1 98.06 30 ILE B O 1
ATOM 1556 N N . GLY B 1 31 ? 3.572 -23.359 -3.928 1 97.19 31 GLY B N 1
ATOM 1557 C CA . GLY B 1 31 ? 3.861 -24.188 -2.768 1 97.19 31 GLY B CA 1
ATOM 1558 C C . GLY B 1 31 ? 2.664 -24.984 -2.289 1 97.19 31 GLY B C 1
ATOM 1559 O O . GLY B 1 31 ? 2.766 -26.188 -2.07 1 97.19 31 GLY B O 1
ATOM 1560 N N . ARG B 1 32 ? 1.524 -24.312 -2.184 1 96.44 32 ARG B N 1
ATOM 1561 C CA . ARG B 1 32 ? 0.327 -24.984 -1.697 1 96.44 32 ARG B CA 1
ATOM 1562 C C . ARG B 1 32 ? -0.102 -26.094 -2.652 1 96.44 32 ARG B C 1
ATOM 1564 O O . ARG B 1 32 ? -0.611 -27.125 -2.221 1 96.44 32 ARG B O 1
ATOM 1571 N N . LEU B 1 33 ? 0.081 -25.922 -3.895 1 96.94 33 LEU B N 1
ATOM 1572 C CA . LEU B 1 33 ? -0.253 -26.938 -4.883 1 96.94 33 LEU B CA 1
ATOM 1573 C C . LEU B 1 33 ? 0.788 -28.047 -4.891 1 96.94 33 LEU B C 1
ATOM 1575 O O . LEU B 1 33 ? 0.441 -29.234 -4.992 1 96.94 33 LEU B O 1
ATOM 1579 N N . ASP B 1 34 ? 2.02 -27.641 -4.789 1 96.56 34 ASP B N 1
ATOM 1580 C CA . ASP B 1 34 ? 3.072 -28.656 -4.73 1 96.56 34 ASP B CA 1
ATOM 1581 C C . ASP B 1 34 ? 2.865 -29.594 -3.549 1 96.56 34 ASP B C 1
ATOM 1583 O O . ASP B 1 34 ? 3.021 -30.812 -3.68 1 96.56 34 ASP B O 1
ATOM 1587 N N . ASP B 1 35 ? 2.506 -29.031 -2.389 1 95.81 35 ASP B N 1
ATOM 1588 C CA . ASP B 1 35 ? 2.223 -29.812 -1.194 1 95.81 35 ASP B CA 1
ATOM 1589 C C . ASP B 1 35 ? 1.047 -30.766 -1.427 1 95.81 35 ASP B C 1
ATOM 1591 O O . ASP B 1 35 ? 1.074 -31.906 -0.987 1 95.81 35 ASP B O 1
ATOM 1595 N N . LEU B 1 36 ? 0.009 -30.203 -2.123 1 94.19 36 LEU B N 1
ATOM 1596 C CA . LEU B 1 36 ? -1.159 -31.016 -2.449 1 94.19 36 LEU B CA 1
ATOM 1597 C C . LEU B 1 36 ? -0.771 -32.188 -3.332 1 94.19 36 LEU B C 1
ATOM 1599 O O . LEU B 1 36 ? -1.198 -33.344 -3.086 1 94.19 36 LEU B O 1
ATOM 1603 N N . PHE B 1 37 ? 0.066 -32.031 -4.258 1 94.25 37 PHE B N 1
ATOM 1604 C CA . PHE B 1 37 ? 0.5 -33.094 -5.168 1 94.25 37 PHE B CA 1
ATOM 1605 C C . PHE B 1 37 ? 1.294 -34.156 -4.422 1 94.25 37 PHE B C 1
ATOM 1607 O O . PHE B 1 37 ? 1.083 -35.344 -4.629 1 94.25 37 PHE B O 1
ATOM 1614 N N . LYS B 1 38 ? 2.139 -33.719 -3.578 1 94.12 38 LYS B N 1
ATOM 1615 C CA . LYS B 1 38 ? 3.018 -34.625 -2.854 1 94.12 38 LYS B CA 1
ATOM 1616 C C . LYS B 1 38 ? 2.25 -35.375 -1.772 1 94.12 38 LYS B C 1
ATOM 1618 O O . LYS B 1 38 ? 2.43 -36.594 -1.606 1 94.12 3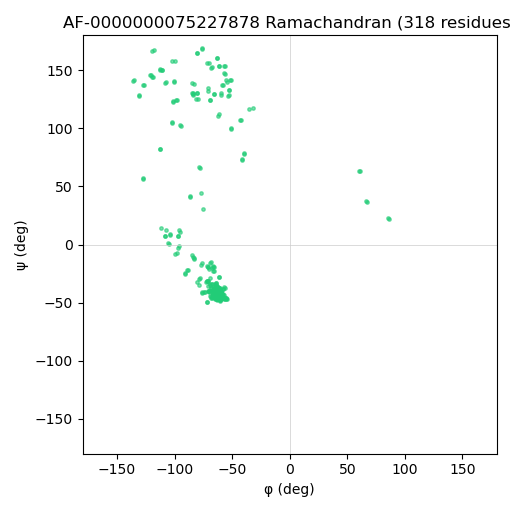8 LYS B O 1
ATOM 1623 N N . SER B 1 39 ? 1.372 -34.688 -1.082 1 94.88 39 SER B N 1
ATOM 1624 C CA . SER B 1 39 ? 0.685 -35.312 0.057 1 94.88 39 SER B CA 1
ATOM 1625 C C . SER B 1 39 ? -0.464 -36.188 -0.398 1 94.88 39 SER B C 1
ATOM 1627 O O . SER B 1 39 ? -0.714 -37.25 0.196 1 94.88 39 SER B O 1
ATOM 1629 N N . ALA B 1 40 ? -1.123 -35.875 -1.457 1 91.88 40 ALA B N 1
ATOM 1630 C CA . ALA B 1 40 ? -2.277 -36.625 -1.933 1 91.88 40 ALA B CA 1
ATOM 1631 C C . ALA B 1 40 ? -1.869 -37.625 -3.016 1 91.88 40 ALA B C 1
ATOM 1633 O O . ALA B 1 40 ? -2.693 -38.406 -3.488 1 91.88 40 ALA B O 1
ATOM 1634 N N . GLY B 1 41 ? -0.635 -37.625 -3.381 1 90 41 GLY B N 1
ATOM 1635 C CA . GLY B 1 41 ? -0.125 -38.531 -4.383 1 90 41 GLY B CA 1
ATOM 1636 C C . GLY B 1 41 ? -0.691 -38.281 -5.77 1 90 41 GLY B C 1
ATOM 1637 O O . GLY B 1 41 ? -0.993 -39.25 -6.5 1 90 41 GLY B O 1
ATOM 1638 N N . LEU B 1 42 ? -0.889 -37.094 -6.105 1 90 42 LEU B N 1
ATOM 1639 C CA . LEU B 1 42 ? -1.472 -36.75 -7.398 1 90 42 LEU B CA 1
ATOM 1640 C C . LEU B 1 42 ? -0.482 -37.031 -8.531 1 90 42 LEU B C 1
ATOM 1642 O O . LEU B 1 42 ? -0.882 -37.188 -9.68 1 90 42 LEU B O 1
ATOM 1646 N N . ASP B 1 43 ? 0.732 -37.125 -8.18 1 88.5 43 ASP B N 1
ATOM 1647 C CA . ASP B 1 43 ? 1.772 -37.344 -9.18 1 88.5 43 ASP B CA 1
ATOM 1648 C C . ASP B 1 43 ? 1.692 -38.75 -9.734 1 88.5 43 ASP B C 1
ATOM 1650 O O . ASP B 1 43 ? 2.211 -39.031 -10.82 1 88.5 43 ASP B O 1
ATOM 1654 N N . ILE B 1 44 ? 1.043 -39.594 -9 1 89.31 44 ILE B N 1
ATOM 1655 C CA . ILE B 1 44 ? 1.013 -41 -9.391 1 89.31 44 ILE B CA 1
ATOM 1656 C C . ILE B 1 44 ? -0.193 -41.281 -10.289 1 89.31 44 ILE B C 1
ATOM 1658 O O . ILE B 1 44 ? -0.209 -42.25 -11.055 1 89.31 44 ILE B O 1
ATOM 1662 N N . ILE B 1 45 ? -1.225 -40.469 -10.148 1 89.75 45 ILE B N 1
ATOM 1663 C CA . ILE B 1 45 ? -2.43 -40.625 -10.961 1 89.75 45 ILE B CA 1
ATOM 1664 C C . ILE B 1 45 ? -2.197 -40 -12.344 1 89.75 45 ILE B C 1
ATOM 1666 O O . ILE B 1 45 ? -1.662 -38.906 -12.453 1 89.75 45 ILE B O 1
ATOM 1670 N N . PRO B 1 46 ? -2.529 -40.781 -13.398 1 90.62 46 PRO B N 1
ATOM 1671 C CA . PRO B 1 46 ? -2.412 -40.188 -14.727 1 90.62 46 PRO B CA 1
ATOM 1672 C C . PRO B 1 46 ? -3.154 -38.844 -14.844 1 90.62 46 PRO B C 1
ATOM 1674 O O . PRO B 1 46 ? -4.305 -38.75 -14.406 1 90.62 46 PRO B O 1
ATOM 1677 N N . ALA B 1 47 ? -2.467 -37.812 -15.438 1 88.44 47 ALA B N 1
ATOM 1678 C CA . ALA B 1 47 ? -2.975 -36.438 -15.508 1 88.44 47 ALA B CA 1
ATOM 1679 C C . ALA B 1 47 ? -4.34 -36.406 -16.188 1 88.44 47 ALA B C 1
ATOM 1681 O O . ALA B 1 47 ? -5.199 -35.594 -15.82 1 88.44 47 ALA B O 1
ATOM 1682 N N . ASP B 1 48 ? -4.523 -37.219 -17.172 1 89 48 ASP B N 1
ATOM 1683 C CA . ASP B 1 48 ? -5.754 -37.219 -17.953 1 89 48 ASP B CA 1
ATOM 1684 C C . ASP B 1 48 ? -6.938 -37.719 -17.125 1 89 48 ASP B C 1
ATOM 1686 O O . ASP B 1 48 ? -8.094 -37.5 -17.484 1 89 48 ASP B O 1
ATOM 1690 N N . GLN B 1 49 ? -6.656 -38.344 -16.016 1 92.44 49 GLN B N 1
ATOM 1691 C CA . GLN B 1 49 ? -7.707 -38.906 -15.156 1 92.44 49 GLN B CA 1
ATOM 1692 C C . GLN B 1 49 ? -7.992 -37.969 -13.977 1 92.44 49 GLN B C 1
ATOM 1694 O O . GLN B 1 49 ? -8.93 -38.188 -13.211 1 92.44 49 GLN B O 1
ATOM 1699 N N . LEU B 1 50 ? -7.207 -37.031 -13.867 1 92.44 50 LEU B N 1
ATOM 1700 C CA . LEU B 1 50 ? -7.375 -36.094 -12.758 1 92.44 50 LEU B CA 1
ATOM 1701 C C . LEU B 1 50 ? -8.391 -35.031 -13.102 1 92.44 50 LEU B C 1
ATOM 1703 O O . LEU B 1 50 ? -8.383 -34.5 -14.211 1 92.44 50 LEU B O 1
ATOM 1707 N N . GLU B 1 51 ? -9.352 -34.812 -12.188 1 93.94 51 GLU B N 1
ATOM 1708 C CA . GLU B 1 51 ? -10.242 -33.688 -12.305 1 93.94 51 GLU B CA 1
ATOM 1709 C C . GLU B 1 51 ? -9.492 -32.375 -12.086 1 93.94 51 GLU B C 1
ATOM 1711 O O . GLU B 1 51 ? -8.477 -32.344 -11.383 1 93.94 51 GLU B O 1
ATOM 1716 N N . PRO B 1 52 ? -10.016 -31.312 -12.719 1 96.38 52 PRO B N 1
ATOM 1717 C CA . PRO B 1 52 ? -9.359 -30.016 -12.508 1 96.38 52 PRO B CA 1
ATOM 1718 C C . PRO B 1 52 ? -9.297 -29.609 -11.039 1 96.38 52 PRO B C 1
ATOM 1720 O O . PRO B 1 52 ? -10.258 -29.828 -10.297 1 96.38 52 PRO B O 1
ATOM 1723 N N . ILE B 1 53 ? -8.18 -29.094 -10.617 1 96.69 53 ILE B N 1
ATOM 1724 C CA . ILE B 1 53 ? -8.023 -28.609 -9.258 1 96.69 53 ILE B CA 1
ATOM 1725 C C . ILE B 1 53 ? -8.617 -27.203 -9.148 1 96.69 53 ILE B C 1
ATOM 1727 O O . ILE B 1 53 ? -8.203 -26.281 -9.852 1 96.69 53 ILE B O 1
ATOM 1731 N N . GLN B 1 54 ? -9.508 -27.047 -8.227 1 97 54 GLN B N 1
ATOM 1732 C CA . GLN B 1 54 ? -10.219 -25.781 -8.039 1 97 54 GLN B CA 1
ATOM 1733 C C . GLN B 1 54 ? -9.406 -24.828 -7.176 1 97 54 GLN B C 1
ATOM 1735 O O . GLN B 1 54 ? -8.945 -25.188 -6.098 1 97 54 GLN B O 1
ATOM 1740 N N . LEU B 1 55 ? -9.266 -23.641 -7.688 1 97 55 LEU B N 1
ATOM 1741 C CA . LEU B 1 55 ? -8.586 -22.609 -6.906 1 97 55 LEU B CA 1
ATOM 1742 C C . LEU B 1 55 ? -9.492 -21.406 -6.684 1 97 55 LEU B C 1
ATOM 1744 O O . LEU B 1 55 ? -10.281 -21.047 -7.562 1 97 55 LEU B O 1
ATOM 1748 N N . GLU B 1 56 ? -9.375 -20.75 -5.539 1 96.19 56 GLU B N 1
ATOM 1749 C CA . GLU B 1 56 ? -10.203 -19.609 -5.18 1 96.19 56 GLU B CA 1
ATOM 1750 C C . GLU B 1 56 ? -9.609 -18.312 -5.703 1 96.19 56 GLU B C 1
ATOM 1752 O O . GLU B 1 56 ? -9.578 -17.312 -4.988 1 96.19 56 GLU B O 1
ATOM 1757 N N . LEU B 1 57 ? -9.102 -18.297 -6.898 1 97.75 57 LEU B N 1
ATOM 1758 C CA . LEU B 1 57 ? -8.562 -17.141 -7.609 1 97.75 57 LEU B CA 1
ATOM 1759 C C . LEU B 1 57 ? -9.336 -16.891 -8.898 1 97.75 57 LEU B C 1
ATOM 1761 O O . LEU B 1 57 ? -9.75 -17.828 -9.578 1 97.75 57 LEU B O 1
ATOM 1765 N N . SER B 1 58 ? -9.5 -15.57 -9.234 1 98 58 SER B N 1
ATOM 1766 C CA . SER B 1 58 ? -10.078 -15.25 -10.539 1 98 58 SER B CA 1
ATOM 1767 C C . SER B 1 58 ? -9.18 -15.734 -11.672 1 98 58 SER B C 1
ATOM 1769 O O . SER B 1 58 ? -7.98 -15.938 -11.477 1 98 58 SER B O 1
ATOM 1771 N N . ALA B 1 59 ? -9.742 -15.875 -12.852 1 98.62 59 ALA B N 1
ATOM 1772 C CA . ALA B 1 59 ? -8.992 -16.281 -14.039 1 98.62 59 ALA B CA 1
ATOM 1773 C C . ALA B 1 59 ? -7.832 -15.336 -14.312 1 98.62 59 ALA B C 1
ATOM 1775 O O . ALA B 1 59 ? -6.73 -15.766 -14.656 1 98.62 59 ALA B O 1
ATOM 1776 N N . THR B 1 60 ? -8.109 -14.023 -14.18 1 98.56 60 THR B N 1
ATOM 1777 C CA . THR B 1 60 ? -7.105 -13 -14.438 1 98.56 60 THR B CA 1
ATOM 1778 C C . THR B 1 60 ? -5.906 -13.156 -13.508 1 98.56 60 THR B C 1
ATOM 1780 O O . THR B 1 60 ? -4.758 -13.156 -13.961 1 98.56 60 THR B O 1
ATOM 1783 N N . VAL B 1 61 ? -6.129 -13.312 -12.211 1 98.75 61 VAL B N 1
ATOM 1784 C CA . VAL B 1 61 ? -5.066 -13.43 -11.219 1 98.75 61 VAL B CA 1
ATOM 1785 C C . VAL B 1 61 ? -4.328 -14.75 -11.406 1 98.75 61 VAL B C 1
ATOM 1787 O O . VAL B 1 61 ? -3.094 -14.789 -11.383 1 98.75 61 VAL B O 1
ATOM 1790 N N . LEU B 1 62 ? -5.078 -15.859 -11.609 1 98.81 62 LEU B N 1
ATOM 1791 C CA . LEU B 1 62 ? -4.473 -17.172 -11.789 1 98.81 62 LEU B CA 1
ATOM 1792 C C . LEU B 1 62 ? -3.566 -17.188 -13.016 1 98.81 62 LEU B C 1
ATOM 1794 O O . LEU B 1 62 ? -2.48 -17.766 -12.984 1 98.81 62 LEU B O 1
ATOM 1798 N N . ARG B 1 63 ? -3.986 -16.562 -14.008 1 98.75 63 ARG B N 1
ATOM 1799 C CA . ARG B 1 63 ? -3.182 -16.469 -15.219 1 98.75 63 ARG B CA 1
ATOM 1800 C C . ARG B 1 63 ? -1.842 -15.797 -14.93 1 98.75 63 ARG B C 1
ATOM 1802 O O . ARG B 1 63 ? -0.801 -16.25 -15.422 1 98.75 63 ARG B O 1
ATOM 1809 N N . LYS B 1 64 ? -1.889 -14.75 -14.172 1 98.88 64 LYS B N 1
ATOM 1810 C CA . LYS B 1 64 ? -0.667 -14.031 -13.836 1 98.88 64 LYS B CA 1
ATOM 1811 C C . LYS B 1 64 ? 0.277 -14.898 -13.008 1 98.88 64 LYS B C 1
ATOM 1813 O O . LYS B 1 64 ? 1.483 -14.93 -13.266 1 98.88 64 LYS B O 1
ATOM 1818 N N . VAL B 1 65 ? -0.253 -15.594 -12.078 1 98.88 65 VAL B N 1
ATOM 1819 C CA . VAL B 1 65 ? 0.557 -16.453 -11.227 1 98.88 65 VAL B CA 1
ATOM 1820 C C . VAL B 1 65 ? 1.205 -17.547 -12.062 1 98.88 65 VAL B C 1
ATOM 1822 O O . VAL B 1 65 ? 2.408 -17.797 -11.953 1 98.88 65 VAL B O 1
ATOM 1825 N N . ILE B 1 66 ? 0.436 -18.156 -12.938 1 98.88 66 ILE B N 1
ATOM 1826 C CA . ILE B 1 66 ? 0.931 -19.234 -13.789 1 98.88 66 ILE B CA 1
ATOM 1827 C C . ILE B 1 66 ? 2.012 -18.703 -14.719 1 98.88 66 ILE B C 1
ATOM 1829 O O . ILE B 1 66 ? 3.053 -19.344 -14.906 1 98.88 66 ILE B O 1
ATOM 1833 N N . GLU B 1 67 ? 1.725 -17.562 -15.297 1 98.81 67 GLU B N 1
ATOM 1834 C CA . GLU B 1 67 ? 2.668 -16.938 -16.219 1 98.81 67 GLU B CA 1
ATOM 1835 C C . GLU B 1 67 ? 4.016 -16.703 -15.547 1 98.81 67 GLU B C 1
ATOM 1837 O O . GLU B 1 67 ? 5.066 -17.016 -16.109 1 98.81 67 GLU B O 1
ATOM 1842 N N . TRP B 1 68 ? 4 -16.172 -14.344 1 98.88 68 TRP B N 1
ATOM 1843 C CA . TRP B 1 68 ? 5.246 -15.891 -13.633 1 98.88 68 TRP B CA 1
ATOM 1844 C C . TRP B 1 68 ? 5.988 -17.172 -13.312 1 98.88 68 TRP B C 1
ATOM 1846 O O . TRP B 1 68 ? 7.203 -17.266 -13.516 1 98.88 68 TRP B O 1
ATOM 1856 N N . CYS B 1 69 ? 5.262 -18.141 -12.812 1 98.62 69 CYS B N 1
ATOM 1857 C CA . CYS B 1 69 ? 5.867 -19.422 -12.469 1 98.62 69 CYS B CA 1
ATOM 1858 C C . CYS B 1 69 ? 6.465 -20.094 -13.695 1 98.62 69 CYS B C 1
ATOM 1860 O O . CYS B 1 69 ? 7.555 -20.656 -13.625 1 98.62 69 CYS B O 1
ATOM 1862 N N . ASP B 1 70 ? 5.695 -20.047 -14.75 1 98.38 70 ASP B N 1
ATOM 1863 C CA . ASP B 1 70 ? 6.191 -20.641 -15.992 1 98.38 70 ASP B CA 1
ATOM 1864 C C . ASP B 1 70 ? 7.484 -19.969 -16.438 1 98.38 70 ASP B C 1
ATOM 1866 O O . ASP B 1 70 ? 8.414 -20.641 -16.906 1 98.38 70 ASP B O 1
ATOM 1870 N N . HIS B 1 71 ? 7.559 -18.719 -16.344 1 98.25 71 HIS B N 1
ATOM 1871 C CA . HIS B 1 71 ? 8.742 -17.969 -16.734 1 98.25 71 HIS B CA 1
ATOM 1872 C C . HIS B 1 71 ? 9.945 -18.328 -15.875 1 98.25 71 HIS B C 1
ATOM 1874 O O . HIS B 1 71 ? 11.078 -18.344 -16.359 1 98.25 71 HIS B O 1
ATOM 1880 N N . HIS B 1 72 ? 9.711 -18.656 -14.602 1 97.75 72 HIS B N 1
ATOM 1881 C CA . HIS B 1 72 ? 10.805 -18.812 -13.656 1 97.75 72 HIS B CA 1
ATOM 1882 C C . HIS B 1 72 ? 11.016 -20.281 -13.289 1 97.75 72 HIS B C 1
ATOM 1884 O O . HIS B 1 72 ? 11.812 -20.594 -12.406 1 97.75 72 HIS B O 1
ATOM 1890 N N . LYS B 1 73 ? 10.344 -21.219 -13.93 1 96.69 73 LYS B N 1
ATOM 1891 C CA . LYS B 1 73 ? 10.328 -22.625 -13.516 1 96.69 73 LYS B CA 1
ATOM 1892 C C . LYS B 1 73 ? 11.703 -23.25 -13.664 1 96.69 73 LYS B C 1
ATOM 1894 O O . LYS B 1 73 ? 11.984 -24.281 -13.047 1 96.69 73 LYS B O 1
ATOM 1899 N N . PHE B 1 74 ? 12.594 -22.656 -14.461 1 96.75 74 PHE B N 1
ATOM 1900 C CA . PHE B 1 74 ? 13.922 -23.234 -14.648 1 96.75 74 PHE B CA 1
ATOM 1901 C C . PHE B 1 74 ? 14.969 -22.438 -13.883 1 96.75 74 PHE B C 1
ATOM 1903 O O . PHE B 1 74 ? 16.156 -22.75 -13.953 1 96.75 74 PHE B O 1
ATOM 1910 N N . ASP B 1 75 ? 14.57 -21.375 -13.156 1 95.25 75 ASP B N 1
ATOM 1911 C CA . ASP B 1 75 ? 15.477 -20.609 -12.312 1 95.25 75 ASP B CA 1
ATOM 1912 C C . ASP B 1 75 ? 15.898 -21.422 -11.086 1 95.25 75 ASP B C 1
ATOM 1914 O O . ASP B 1 75 ? 15.219 -22.375 -10.703 1 95.25 75 ASP B O 1
ATOM 1918 N N . PRO B 1 7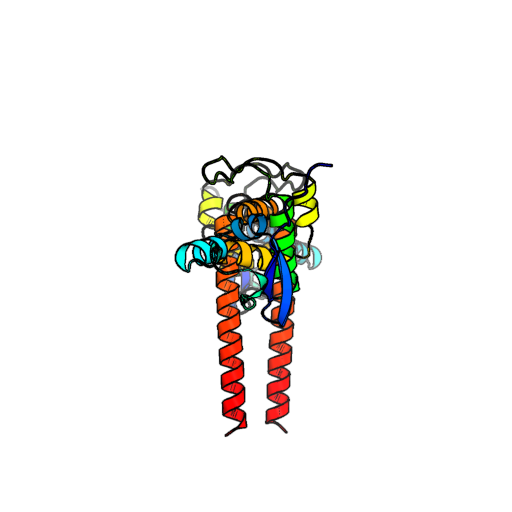6 ? 17.078 -21.078 -10.492 1 93.44 76 PRO B N 1
ATOM 1919 C CA . PRO B 1 76 ? 17.391 -21.656 -9.195 1 93.44 76 PRO B CA 1
ATOM 1920 C C . PRO B 1 76 ? 16.328 -21.391 -8.141 1 93.44 76 PRO B C 1
ATOM 1922 O O . PRO B 1 76 ? 15.625 -20.375 -8.211 1 93.44 76 PRO B O 1
ATOM 1925 N N . PRO B 1 77 ? 16.125 -22.344 -7.211 1 90.5 77 PRO B N 1
ATOM 1926 C CA . PRO B 1 77 ? 15.125 -22.125 -6.164 1 90.5 77 PRO B CA 1
ATOM 1927 C C . PRO B 1 77 ? 15.289 -20.797 -5.438 1 90.5 77 PRO B C 1
ATOM 1929 O O . PRO B 1 77 ? 16.422 -20.344 -5.219 1 90.5 77 PRO B O 1
ATOM 1932 N N . PHE B 1 78 ? 14.172 -20.203 -5.137 1 90 78 PHE B N 1
ATOM 1933 C CA . PHE B 1 78 ? 14.18 -18.922 -4.441 1 90 78 PHE B CA 1
ATOM 1934 C C . PHE B 1 78 ? 14.742 -19.078 -3.031 1 90 78 PHE B C 1
ATOM 1936 O O . PHE B 1 78 ? 14.344 -19.984 -2.297 1 90 78 PHE B O 1
ATOM 1943 N N . ASP B 1 79 ? 15.695 -18.203 -2.768 1 88.38 79 ASP B N 1
ATOM 1944 C CA . ASP B 1 79 ? 16.297 -18.188 -1.435 1 88.38 79 ASP B CA 1
ATOM 1945 C C . ASP B 1 79 ? 1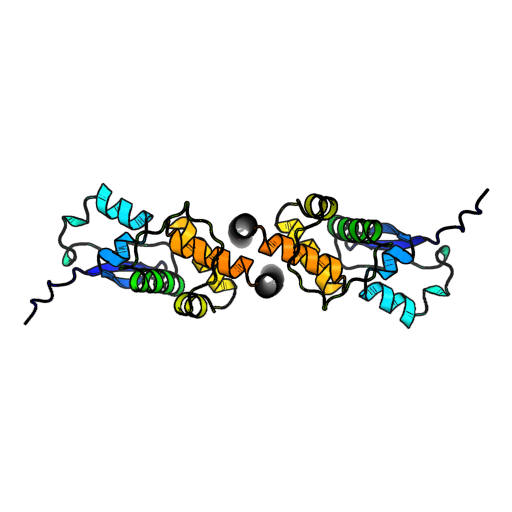5.742 -17.031 -0.599 1 88.38 79 ASP B C 1
ATOM 1947 O O . ASP B 1 79 ? 16.141 -15.883 -0.79 1 88.38 79 ASP B O 1
ATOM 1951 N N . GLU B 1 80 ? 14.922 -17.406 0.282 1 82.94 80 GLU B N 1
ATOM 1952 C CA . GLU B 1 80 ? 14.258 -16.406 1.109 1 82.94 80 GLU B CA 1
ATOM 1953 C C . GLU B 1 80 ? 15.258 -15.688 2.014 1 82.94 80 GLU B C 1
ATOM 1955 O O . GLU B 1 80 ? 15 -14.578 2.48 1 82.94 80 GLU B O 1
ATOM 1960 N N . SER B 1 81 ? 16.375 -16.328 2.27 1 82.62 81 SER B N 1
ATOM 1961 C CA . SER B 1 81 ? 17.375 -15.789 3.188 1 82.62 81 SER B CA 1
ATOM 1962 C C . SER B 1 81 ? 18.297 -14.797 2.484 1 82.62 81 SER B C 1
ATOM 1964 O O . SER B 1 81 ? 19.016 -14.047 3.139 1 82.62 81 SER B O 1
ATOM 1966 N N . ALA B 1 82 ? 18.188 -14.773 1.125 1 77 82 ALA B N 1
ATOM 1967 C CA . ALA B 1 82 ? 19.047 -13.867 0.372 1 77 82 ALA B CA 1
ATOM 1968 C C . ALA B 1 82 ? 18.625 -12.414 0.576 1 77 82 ALA B C 1
ATOM 1970 O O . ALA B 1 82 ? 17.438 -12.117 0.694 1 77 82 ALA B O 1
ATOM 1971 N N . PRO B 1 83 ? 19.594 -11.492 0.829 1 68.81 83 PRO B N 1
ATOM 1972 C CA . PRO B 1 83 ? 19.234 -10.078 1.008 1 68.81 83 PRO B CA 1
ATOM 1973 C C . PRO B 1 83 ? 18.406 -9.531 -0.15 1 68.81 83 PRO B C 1
ATOM 1975 O O . PRO B 1 83 ? 18.625 -9.922 -1.302 1 68.81 83 PRO B O 1
ATOM 1978 N N . ASP B 1 84 ? 17.25 -8.906 0.142 1 62.22 84 ASP B N 1
ATOM 1979 C CA . ASP B 1 84 ? 16.219 -8.422 -0.779 1 62.22 84 ASP B CA 1
ATOM 1980 C C . ASP B 1 84 ? 16.672 -7.141 -1.476 1 62.22 84 ASP B C 1
ATOM 1982 O O . ASP B 1 84 ? 15.844 -6.391 -2 1 62.22 84 ASP B O 1
ATOM 1986 N N . SER B 1 85 ? 17.812 -6.789 -1.773 1 62.66 85 SER B N 1
ATOM 1987 C CA . SER B 1 85 ? 18.047 -5.379 -2.078 1 62.66 85 SER B CA 1
ATOM 1988 C C . SER B 1 85 ? 18.281 -5.168 -3.57 1 62.66 85 SER B C 1
ATOM 1990 O O . SER B 1 85 ? 18.531 -4.043 -4.012 1 62.66 85 SER B O 1
ATOM 1992 N N . GLY B 1 86 ? 17.984 -6.176 -4.355 1 73.94 86 GLY B N 1
ATOM 1993 C CA . GLY B 1 86 ? 18.453 -5.84 -5.691 1 73.94 86 GLY B CA 1
ATOM 1994 C C . GLY B 1 86 ? 17.344 -5.324 -6.602 1 73.94 86 GLY B C 1
ATOM 1995 O O . GLY B 1 86 ? 16.188 -5.289 -6.207 1 73.94 86 GLY B O 1
ATOM 1996 N N . GLU B 1 87 ? 17.672 -4.609 -7.617 1 85.81 87 GLU B N 1
ATOM 1997 C CA . GLU B 1 87 ? 16.781 -4.105 -8.664 1 85.81 87 GLU B CA 1
ATOM 1998 C C . GLU B 1 87 ? 15.992 -5.238 -9.312 1 85.81 87 GLU B C 1
ATOM 2000 O O . GLU B 1 87 ? 16.5 -6.359 -9.43 1 85.81 87 GLU B O 1
ATOM 2005 N N . LEU B 1 88 ? 14.75 -4.934 -9.57 1 91.12 88 LEU B N 1
ATOM 2006 C CA . LEU B 1 88 ? 13.906 -5.887 -10.281 1 91.12 88 LEU B CA 1
ATOM 2007 C C . LEU B 1 88 ? 14.492 -6.211 -11.656 1 91.12 88 LEU B C 1
ATOM 2009 O O . LEU B 1 88 ? 14.867 -5.309 -12.406 1 91.12 88 LEU B O 1
ATOM 2013 N N . PRO B 1 89 ? 14.602 -7.527 -11.984 1 93 89 PRO B N 1
ATOM 2014 C CA . PRO B 1 89 ? 14.914 -7.848 -13.375 1 93 89 PRO B CA 1
ATOM 2015 C C . PRO B 1 89 ? 13.898 -7.273 -14.359 1 93 89 PRO B C 1
ATOM 2017 O O . PRO B 1 89 ? 12.711 -7.148 -14.023 1 93 89 PRO B O 1
ATOM 2020 N N . ASP B 1 90 ? 14.328 -7.035 -15.586 1 95.81 90 ASP B N 1
ATOM 2021 C CA . ASP B 1 90 ? 13.508 -6.332 -16.562 1 95.81 90 ASP B CA 1
ATOM 2022 C C . ASP B 1 90 ? 12.195 -7.066 -16.812 1 95.81 90 ASP B C 1
ATOM 2024 O O . ASP B 1 90 ? 11.133 -6.445 -16.906 1 95.81 90 ASP B O 1
ATOM 2028 N N . TRP B 1 91 ? 12.234 -8.305 -17 1 97.69 91 TRP B N 1
ATOM 2029 C CA . TRP B 1 91 ? 11.023 -9.062 -17.297 1 97.69 91 TRP B CA 1
ATOM 2030 C C . TRP B 1 91 ? 10.023 -8.961 -16.141 1 97.69 91 TRP B C 1
ATOM 2032 O O . TRP B 1 91 ? 8.836 -8.742 -16.359 1 97.69 91 TRP B O 1
ATOM 2042 N N . ASP B 1 92 ? 10.531 -9.133 -14.898 1 97.12 92 ASP B N 1
ATOM 2043 C CA . ASP B 1 92 ? 9.672 -9.055 -13.719 1 97.12 92 ASP B CA 1
ATOM 2044 C C . ASP B 1 92 ? 9.078 -7.656 -13.57 1 97.12 92 ASP B C 1
ATOM 2046 O O . ASP B 1 92 ? 7.914 -7.508 -13.195 1 97.12 92 ASP B O 1
ATOM 2050 N N . ALA B 1 93 ? 9.914 -6.68 -13.867 1 95.94 93 ALA B N 1
ATOM 2051 C CA . ALA B 1 93 ? 9.445 -5.297 -13.789 1 95.94 93 ALA B CA 1
ATOM 2052 C C . ALA B 1 93 ? 8.281 -5.059 -14.75 1 95.94 93 ALA B C 1
ATOM 2054 O O . ALA B 1 93 ? 7.262 -4.477 -14.359 1 95.94 93 ALA B O 1
ATOM 2055 N N . ASN B 1 94 ? 8.422 -5.52 -15.953 1 97.31 94 ASN B N 1
ATOM 2056 C CA . ASN B 1 94 ? 7.363 -5.375 -16.953 1 97.31 94 ASN B CA 1
ATOM 2057 C C . ASN B 1 94 ? 6.133 -6.195 -16.578 1 97.31 94 ASN B C 1
ATOM 2059 O O . ASN B 1 94 ? 5.004 -5.73 -16.734 1 97.31 94 ASN B O 1
ATOM 2063 N N . PHE B 1 95 ? 6.391 -7.355 -16.109 1 98.5 95 PHE B N 1
ATOM 2064 C CA . PHE B 1 95 ? 5.336 -8.281 -15.695 1 98.5 95 PHE B CA 1
ATOM 2065 C C . PHE B 1 95 ? 4.457 -7.652 -14.617 1 98.5 95 PHE B C 1
ATOM 2067 O O . PHE B 1 95 ? 3.236 -7.812 -14.633 1 98.5 95 PHE B O 1
ATOM 2074 N N . LEU B 1 96 ? 5.09 -6.867 -13.656 1 97.81 96 LEU B N 1
ATOM 2075 C CA . LEU B 1 96 ? 4.383 -6.344 -12.492 1 97.81 96 LEU B CA 1
ATOM 2076 C C . LEU B 1 96 ? 3.936 -4.906 -12.734 1 97.81 96 LEU B C 1
ATOM 2078 O O . LEU B 1 96 ? 3.445 -4.242 -11.82 1 97.81 96 LEU B O 1
ATOM 2082 N N . MET B 1 97 ? 4.145 -4.484 -13.992 1 95.88 97 MET B N 1
ATOM 2083 C CA . MET B 1 97 ? 3.646 -3.166 -14.383 1 95.88 97 MET B CA 1
ATOM 2084 C C . MET B 1 97 ? 2.148 -3.213 -14.656 1 95.88 97 MET B C 1
ATOM 2086 O O . MET B 1 97 ? 1.722 -3.092 -15.805 1 95.88 97 MET B O 1
ATOM 2090 N N . VAL B 1 98 ? 1.353 -3.463 -13.703 1 96.94 98 VAL B N 1
ATOM 2091 C CA . VAL B 1 98 ? -0.102 -3.549 -13.766 1 96.94 98 VAL B CA 1
ATOM 2092 C C . VAL B 1 98 ? -0.722 -2.48 -12.867 1 96.94 98 VAL B C 1
ATOM 2094 O O . VAL B 1 98 ? -0.015 -1.812 -12.109 1 96.94 98 VAL B O 1
ATOM 2097 N N . ARG B 1 99 ? -2.033 -2.256 -13.016 1 93.81 99 ARG B N 1
ATOM 2098 C CA . ARG B 1 99 ? -2.75 -1.353 -12.125 1 93.81 99 ARG B CA 1
ATOM 2099 C C . ARG B 1 99 ? -2.695 -1.852 -10.68 1 93.81 99 ARG B C 1
ATOM 2101 O O . ARG B 1 99 ? -2.656 -3.059 -10.438 1 93.81 99 ARG B O 1
ATOM 2108 N N . HIS B 1 100 ? -2.801 -0.967 -9.766 1 93 100 HIS B N 1
ATOM 2109 C CA . HIS B 1 100 ? -2.529 -1.241 -8.359 1 93 100 HIS B CA 1
ATOM 2110 C C . HIS B 1 100 ? -3.471 -2.312 -7.816 1 93 100 HIS B C 1
ATOM 2112 O O . HIS B 1 100 ? -3.057 -3.166 -7.027 1 93 100 HIS B O 1
ATOM 2118 N N . ARG B 1 101 ? -4.707 -2.273 -8.266 1 92.38 101 ARG B N 1
ATOM 2119 C CA . ARG B 1 101 ? -5.656 -3.26 -7.754 1 92.38 101 ARG B CA 1
ATOM 2120 C C . ARG B 1 101 ? -5.234 -4.676 -8.141 1 92.38 101 ARG B C 1
ATOM 2122 O O . ARG B 1 101 ? -5.258 -5.582 -7.305 1 92.38 101 ARG B O 1
ATOM 2129 N N . LEU B 1 102 ? -4.891 -4.875 -9.398 1 96.56 102 LEU B N 1
ATOM 2130 C CA . LEU B 1 102 ? -4.414 -6.18 -9.852 1 96.56 102 LEU B CA 1
ATOM 2131 C C . LEU B 1 102 ? -3.117 -6.555 -9.141 1 96.56 102 LEU B C 1
ATOM 2133 O O . LEU B 1 102 ? -2.908 -7.723 -8.797 1 96.56 102 LEU B O 1
ATOM 2137 N N . LEU B 1 103 ? -2.229 -5.586 -8.914 1 97.81 103 LEU B N 1
ATOM 2138 C CA . LEU B 1 103 ? -0.985 -5.855 -8.203 1 97.81 103 LEU B CA 1
ATOM 2139 C C . LEU B 1 103 ? -1.265 -6.453 -6.828 1 97.81 103 LEU B C 1
ATOM 2141 O O . LEU B 1 103 ? -0.656 -7.457 -6.445 1 97.81 103 LEU B O 1
ATOM 2145 N N . PHE B 1 104 ? -2.176 -5.934 -6.09 1 96.88 104 PHE B N 1
ATOM 2146 C CA . PHE B 1 104 ? -2.465 -6.406 -4.742 1 96.88 104 PHE B CA 1
ATOM 2147 C C . PHE B 1 104 ? -3.18 -7.75 -4.785 1 96.88 104 PHE B C 1
ATOM 2149 O O . PHE B 1 104 ? -3.002 -8.578 -3.889 1 96.88 104 PHE B O 1
ATOM 2156 N N . ASP B 1 105 ? -3.988 -8.016 -5.805 1 97.25 105 ASP B N 1
ATOM 2157 C CA . ASP B 1 105 ? -4.555 -9.352 -5.98 1 97.25 105 ASP B CA 1
ATOM 2158 C C . ASP B 1 105 ? -3.461 -10.391 -6.199 1 97.25 105 ASP B C 1
ATOM 2160 O O . ASP B 1 105 ? -3.547 -11.508 -5.691 1 97.25 105 ASP B O 1
ATOM 2164 N N . ILE B 1 106 ? -2.475 -9.992 -6.93 1 98.75 106 ILE B N 1
ATOM 2165 C CA . ILE B 1 106 ? -1.337 -10.875 -7.188 1 98.75 106 ILE B CA 1
ATOM 2166 C C . ILE B 1 106 ? -0.556 -11.094 -5.895 1 98.75 106 ILE B C 1
ATOM 2168 O O . ILE B 1 106 ? -0.16 -12.219 -5.586 1 98.75 106 ILE B O 1
ATOM 2172 N N . ILE B 1 107 ? -0.264 -10.031 -5.117 1 98.75 107 ILE B N 1
ATOM 2173 C CA . ILE B 1 107 ? 0.421 -10.125 -3.83 1 98.75 107 ILE B CA 1
ATOM 2174 C C . ILE B 1 107 ? -0.333 -11.086 -2.914 1 98.75 107 ILE B C 1
ATOM 2176 O O . ILE B 1 107 ? 0.267 -11.984 -2.316 1 98.75 107 ILE B O 1
ATOM 2180 N N . ARG B 1 108 ? -1.645 -10.945 -2.857 1 97.75 108 ARG B N 1
ATOM 2181 C CA . ARG B 1 108 ? -2.473 -11.82 -2.029 1 97.75 108 ARG B CA 1
ATOM 2182 C C . ARG B 1 108 ? -2.344 -13.273 -2.467 1 97.75 108 ARG B C 1
ATOM 2184 O O . ARG B 1 108 ? -2.15 -14.164 -1.635 1 97.75 108 ARG B O 1
ATOM 2191 N N . ALA B 1 109 ? -2.447 -13.508 -3.75 1 98.62 109 ALA B N 1
ATOM 2192 C CA . ALA B 1 109 ? -2.322 -14.859 -4.289 1 98.62 109 ALA B CA 1
ATOM 2193 C C . ALA B 1 109 ? -0.955 -15.453 -3.969 1 98.62 109 ALA B C 1
ATOM 2195 O O . ALA B 1 109 ? -0.858 -16.609 -3.529 1 98.62 109 ALA B O 1
ATOM 2196 N N . ALA B 1 110 ? 0.09 -14.656 -4.18 1 98.62 110 ALA B N 1
ATOM 2197 C CA . ALA B 1 110 ? 1.453 -15.109 -3.922 1 98.62 110 ALA B CA 1
ATOM 2198 C C . ALA B 1 110 ? 1.631 -15.508 -2.459 1 98.62 110 ALA B C 1
ATOM 2200 O O . ALA B 1 110 ? 2.258 -16.531 -2.154 1 98.62 110 ALA B O 1
ATOM 2201 N N . LYS B 1 111 ? 1.044 -14.727 -1.612 1 97.38 111 LYS B N 1
ATOM 2202 C CA . LYS B 1 111 ? 1.133 -15 -0.181 1 97.38 111 LYS B CA 1
ATOM 2203 C C . LYS B 1 111 ? 0.297 -16.219 0.203 1 97.38 111 LYS B C 1
ATOM 2205 O O . LYS B 1 111 ? 0.8 -17.141 0.835 1 97.38 111 LYS B O 1
ATOM 2210 N N . ASP B 1 112 ? -0.934 -16.281 -0.216 1 97.19 112 ASP B N 1
ATOM 2211 C CA . ASP B 1 112 ? -1.875 -17.312 0.215 1 97.19 112 ASP B CA 1
ATOM 2212 C C . ASP B 1 112 ? -1.512 -18.672 -0.379 1 97.19 112 ASP B C 1
ATOM 2214 O O . ASP B 1 112 ? -1.751 -19.719 0.24 1 97.19 112 ASP B O 1
ATOM 2218 N N . PHE B 1 113 ? -0.939 -18.734 -1.572 1 98.12 113 PHE B N 1
ATOM 2219 C CA . PHE B 1 113 ? -0.629 -20 -2.248 1 98.12 113 PHE B CA 1
ATOM 2220 C C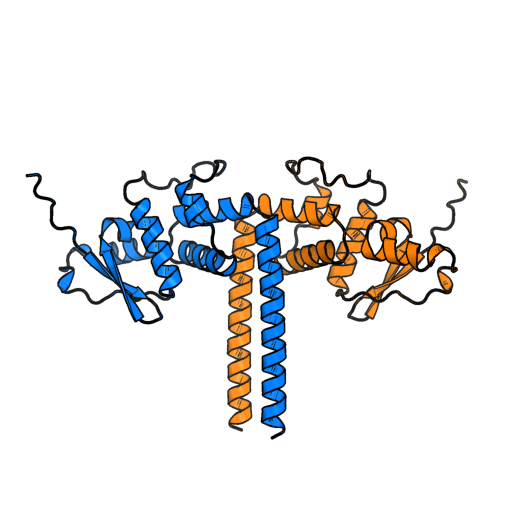 . PHE B 1 113 ? 0.861 -20.297 -2.158 1 98.12 113 PHE B C 1
ATOM 2222 O O . PHE B 1 113 ? 1.347 -21.234 -2.805 1 98.12 113 PHE B O 1
ATOM 2229 N N . HIS B 1 114 ? 1.555 -19.516 -1.378 1 97.31 114 HIS B N 1
ATOM 2230 C CA . HIS B 1 114 ? 2.949 -19.75 -1.019 1 97.31 114 HIS B CA 1
ATOM 2231 C C . HIS B 1 114 ? 3.844 -19.766 -2.254 1 97.31 114 HIS B C 1
ATOM 2233 O O . HIS B 1 114 ? 4.5 -20.766 -2.541 1 97.31 114 HIS B O 1
ATOM 2239 N N . VAL B 1 115 ? 3.895 -18.703 -2.887 1 98.19 115 VAL B N 1
ATOM 2240 C CA . VAL B 1 115 ? 4.855 -18.438 -3.953 1 98.19 115 VAL B CA 1
ATOM 2241 C C . VAL B 1 115 ? 5.836 -17.359 -3.514 1 98.19 115 VAL B C 1
ATOM 2243 O O . VAL B 1 115 ? 5.75 -16.219 -3.963 1 98.19 115 VAL B O 1
ATOM 2246 N N . PRO B 1 116 ? 6.824 -17.719 -2.787 1 96.31 116 PRO B N 1
ATOM 2247 C CA . PRO B 1 116 ? 7.633 -16.719 -2.082 1 96.31 116 PRO B CA 1
ATOM 2248 C C . PRO B 1 116 ? 8.43 -15.828 -3.031 1 96.31 116 PRO B C 1
ATOM 2250 O O . PRO B 1 116 ? 8.617 -14.633 -2.76 1 96.31 116 PRO B O 1
ATOM 2253 N N . GLY B 1 117 ? 8.945 -16.375 -4.07 1 95.94 117 GLY B N 1
ATOM 2254 C CA . GLY B 1 117 ? 9.672 -15.555 -5.031 1 95.94 117 GLY B CA 1
ATOM 2255 C C . GLY B 1 117 ? 8.828 -14.438 -5.617 1 95.94 117 GLY B C 1
ATOM 2256 O O . GLY B 1 117 ? 9.281 -13.305 -5.73 1 95.94 117 GLY B O 1
ATOM 2257 N N . LEU B 1 118 ? 7.676 -14.789 -5.996 1 97.75 118 LEU B N 1
ATOM 2258 C CA . LEU B 1 118 ? 6.754 -13.797 -6.535 1 97.75 118 LEU B CA 1
ATOM 2259 C C . LEU B 1 118 ? 6.391 -12.758 -5.477 1 97.75 118 LEU B C 1
ATOM 2261 O O . LEU B 1 118 ? 6.379 -11.555 -5.754 1 97.75 118 LEU B O 1
ATOM 2265 N N . PHE B 1 119 ? 6.098 -13.211 -4.281 1 97.06 119 PHE B N 1
ATOM 2266 C CA . PHE B 1 119 ? 5.789 -12.297 -3.186 1 97.06 119 PHE B CA 1
ATOM 2267 C C . PHE B 1 119 ? 6.934 -11.312 -2.965 1 97.06 119 PHE B C 1
ATOM 2269 O O . PHE B 1 119 ? 6.703 -10.109 -2.846 1 97.06 119 PHE B O 1
ATOM 2276 N N . ALA B 1 120 ? 8.094 -11.867 -2.955 1 95.56 120 ALA B N 1
ATOM 2277 C CA . ALA B 1 120 ? 9.273 -11.031 -2.746 1 95.56 120 ALA B CA 1
ATOM 2278 C C . ALA B 1 120 ? 9.406 -9.984 -3.848 1 95.56 120 ALA B C 1
ATOM 2280 O O . ALA B 1 120 ? 9.719 -8.82 -3.574 1 95.56 120 ALA B O 1
ATOM 2281 N N . MET B 1 121 ? 9.156 -10.398 -5.059 1 95.62 121 MET B N 1
ATOM 2282 C CA . MET B 1 121 ? 9.234 -9.469 -6.18 1 95.62 121 MET B CA 1
ATOM 2283 C C . MET B 1 121 ? 8.195 -8.359 -6.043 1 95.62 121 MET B C 1
ATOM 2285 O O . MET B 1 121 ? 8.477 -7.199 -6.348 1 95.62 121 MET B O 1
ATOM 2289 N N . CYS B 1 122 ? 7.043 -8.68 -5.617 1 97 122 CYS B N 1
ATOM 2290 C CA . CYS B 1 122 ? 5.988 -7.688 -5.418 1 97 122 CYS B CA 1
ATOM 2291 C C . CYS B 1 122 ? 6.359 -6.715 -4.305 1 97 122 CYS B C 1
ATOM 2293 O O . CYS B 1 122 ? 6.105 -5.512 -4.418 1 97 122 CYS B O 1
ATOM 2295 N N . CYS B 1 123 ? 6.965 -7.215 -3.262 1 95.44 123 CYS B N 1
ATOM 2296 C CA . CYS B 1 123 ? 7.426 -6.34 -2.189 1 95.44 123 CYS B CA 1
ATOM 2297 C C . CYS B 1 123 ? 8.445 -5.336 -2.707 1 95.44 123 CYS B C 1
ATOM 2299 O O . CYS B 1 123 ? 8.453 -4.18 -2.285 1 95.44 123 CYS B O 1
ATOM 2301 N N . ARG B 1 124 ? 9.242 -5.844 -3.602 1 94.69 124 ARG B N 1
ATOM 2302 C CA . ARG B 1 124 ? 10.242 -4.957 -4.188 1 94.69 124 ARG B CA 1
ATOM 2303 C C . ARG B 1 124 ? 9.586 -3.846 -4.996 1 94.69 124 ARG B C 1
ATOM 2305 O O . ARG B 1 124 ? 10.023 -2.695 -4.949 1 94.69 124 ARG B O 1
ATOM 2312 N N . VAL B 1 125 ? 8.555 -4.18 -5.746 1 96.12 125 VAL B N 1
ATOM 2313 C CA . VAL B 1 125 ? 7.844 -3.182 -6.539 1 96.12 125 VAL B CA 1
ATOM 2314 C C . VAL B 1 125 ? 7.277 -2.102 -5.621 1 96.12 125 VAL B C 1
ATOM 2316 O O . VAL B 1 125 ? 7.414 -0.907 -5.895 1 96.12 125 VAL B O 1
ATOM 2319 N N . VAL B 1 126 ? 6.719 -2.51 -4.504 1 96 126 VAL B N 1
ATOM 2320 C CA . VAL B 1 126 ? 6.133 -1.577 -3.547 1 96 126 VAL B CA 1
ATOM 2321 C C . VAL B 1 126 ? 7.23 -0.697 -2.947 1 96 126 VAL B C 1
ATOM 2323 O O . VAL B 1 126 ? 7.062 0.519 -2.83 1 96 126 VAL B O 1
ATOM 2326 N N . SER B 1 127 ? 8.359 -1.293 -2.631 1 94.56 127 SER B N 1
ATOM 2327 C CA . SER B 1 127 ? 9.461 -0.582 -1.992 1 94.56 127 SER B CA 1
ATOM 2328 C C . SER B 1 127 ? 10.078 0.439 -2.939 1 94.56 127 SER B C 1
ATOM 2330 O O . SER B 1 127 ? 10.484 1.522 -2.514 1 94.56 127 SER B O 1
ATOM 2332 N N . GLN B 1 128 ? 10.086 0.099 -4.184 1 93.31 128 GLN B N 1
ATOM 2333 C CA . GLN B 1 128 ? 10.812 0.922 -5.148 1 93.31 128 GLN B CA 1
ATOM 2334 C C . GLN B 1 128 ? 9.914 2.027 -5.707 1 93.31 128 GLN B C 1
ATOM 2336 O O . GLN B 1 128 ? 10.414 3.021 -6.242 1 93.31 128 GLN B O 1
ATOM 2341 N N . ASN B 1 129 ? 8.617 1.825 -5.621 1 94.25 129 ASN B N 1
ATOM 2342 C CA . ASN B 1 129 ? 7.668 2.785 -6.18 1 94.25 129 ASN B CA 1
ATOM 2343 C C . ASN B 1 129 ? 6.629 3.211 -5.148 1 94.25 129 ASN B C 1
ATOM 2345 O O . ASN B 1 129 ? 5.426 3.158 -5.414 1 94.25 129 ASN B O 1
ATOM 2349 N N . PRO B 1 130 ? 7.066 3.732 -4.035 1 94.94 130 PRO B N 1
ATOM 2350 C CA . PRO B 1 130 ? 6.125 4.023 -2.951 1 94.94 130 PRO B CA 1
ATOM 2351 C C . PRO B 1 130 ? 5.105 5.098 -3.33 1 94.94 130 PRO B C 1
ATOM 2353 O O . PRO B 1 130 ? 3.939 5.008 -2.938 1 94.94 130 PRO B O 1
ATOM 2356 N N . ARG B 1 131 ? 5.508 6.109 -4.078 1 94.88 131 ARG B N 1
ATOM 2357 C CA . ARG B 1 131 ? 4.586 7.18 -4.449 1 94.88 131 ARG B CA 1
ATOM 2358 C C . ARG B 1 131 ? 3.465 6.652 -5.34 1 94.88 131 ARG B C 1
ATOM 2360 O O . ARG B 1 131 ? 2.291 6.957 -5.109 1 94.88 131 ARG B O 1
ATOM 2367 N N . GLU B 1 132 ? 3.846 5.891 -6.32 1 94.94 132 GLU B N 1
ATOM 2368 C CA . GLU B 1 132 ? 2.855 5.316 -7.227 1 94.94 132 GLU B CA 1
ATOM 2369 C C . GLU B 1 132 ? 1.921 4.359 -6.492 1 94.94 132 GLU B C 1
ATOM 2371 O O . GLU B 1 132 ? 0.716 4.34 -6.75 1 94.94 132 GLU B O 1
ATOM 2376 N N . ILE B 1 133 ? 2.439 3.564 -5.605 1 96.44 133 ILE B N 1
ATOM 2377 C CA . ILE B 1 133 ? 1.655 2.613 -4.824 1 96.44 133 ILE B CA 1
ATOM 2378 C C . ILE B 1 133 ? 0.668 3.363 -3.934 1 96.44 133 ILE B C 1
ATOM 2380 O O . ILE B 1 133 ? -0.52 3.037 -3.9 1 96.44 133 ILE B O 1
ATOM 2384 N N . ILE B 1 134 ? 1.139 4.41 -3.264 1 96.38 134 ILE B N 1
ATOM 2385 C CA . ILE B 1 134 ? 0.318 5.223 -2.371 1 96.38 134 ILE B CA 1
ATOM 2386 C C . ILE B 1 134 ? -0.808 5.883 -3.162 1 96.38 134 ILE B C 1
ATOM 2388 O O . ILE B 1 134 ? -1.971 5.84 -2.754 1 96.38 134 ILE B O 1
ATOM 2392 N N . ASP B 1 135 ? -0.501 6.465 -4.293 1 95.88 135 ASP B N 1
ATOM 2393 C CA . ASP B 1 135 ? -1.505 7.121 -5.125 1 95.88 135 ASP B CA 1
ATOM 2394 C C . ASP B 1 135 ? -2.596 6.141 -5.547 1 95.88 135 ASP B C 1
ATOM 2396 O O . ASP B 1 135 ? -3.781 6.48 -5.535 1 95.88 135 ASP B O 1
ATOM 2400 N N . GLY B 1 136 ? -2.236 5.008 -5.906 1 94.69 136 GLY B N 1
ATOM 2401 C CA . GLY B 1 136 ? -3.197 3.984 -6.289 1 94.69 136 GLY B CA 1
ATOM 2402 C C . GLY B 1 136 ? -4.113 3.574 -5.152 1 94.69 136 GLY B C 1
ATOM 2403 O O . GLY B 1 136 ? -5.32 3.424 -5.344 1 94.69 136 GLY B O 1
ATOM 2404 N N . LEU B 1 137 ? -3.537 3.359 -3.996 1 94.06 137 LEU B N 1
ATOM 2405 C CA . LEU B 1 137 ? -4.312 2.971 -2.824 1 94.06 137 LEU B CA 1
ATOM 2406 C C . LEU B 1 137 ? -5.312 4.059 -2.449 1 94.06 137 LEU B C 1
ATOM 2408 O O . LEU B 1 137 ? -6.449 3.762 -2.07 1 94.06 137 LEU B O 1
ATOM 2412 N N . LEU B 1 138 ? -4.906 5.277 -2.529 1 94.56 138 LEU B N 1
ATOM 2413 C CA . LEU B 1 138 ? -5.789 6.395 -2.211 1 94.56 138 LEU B CA 1
ATOM 2414 C C . LEU B 1 138 ? -6.941 6.477 -3.205 1 94.56 138 LEU B C 1
ATOM 2416 O O . LEU B 1 138 ? -8.078 6.758 -2.818 1 94.56 138 LEU B O 1
ATOM 2420 N N . GLU B 1 139 ? -6.625 6.246 -4.434 1 93.44 139 GLU B N 1
ATOM 2421 C CA . GLU B 1 139 ? -7.664 6.23 -5.457 1 93.44 139 GLU B CA 1
ATOM 2422 C C . GLU B 1 139 ? -8.664 5.105 -5.207 1 93.44 139 GLU B C 1
ATOM 2424 O O . GLU B 1 139 ? -9.875 5.289 -5.387 1 93.44 139 GLU B O 1
ATOM 2429 N N . ASP B 1 140 ? -8.117 3.982 -4.816 1 89.88 140 ASP B N 1
ATOM 2430 C CA . ASP B 1 140 ? -8.984 2.85 -4.508 1 89.88 140 ASP B CA 1
ATOM 2431 C C . ASP B 1 140 ? -9.945 3.186 -3.365 1 89.88 140 ASP B C 1
ATOM 2433 O O . ASP B 1 140 ? -11.109 2.789 -3.393 1 89.88 140 ASP B O 1
ATOM 2437 N N . ASP B 1 141 ? -9.477 3.832 -2.391 1 88.38 141 ASP B N 1
ATOM 2438 C CA . ASP B 1 141 ? -10.297 4.215 -1.248 1 88.38 141 ASP B CA 1
ATOM 2439 C C . ASP B 1 141 ? -11.461 5.109 -1.681 1 88.38 141 ASP B C 1
ATOM 2441 O O . ASP B 1 141 ? -12.586 4.953 -1.202 1 88.38 141 ASP B O 1
ATOM 2445 N N . VAL B 1 142 ? -11.227 5.996 -2.557 1 90.5 142 VAL B N 1
ATOM 2446 C CA . VAL B 1 142 ? -12.242 6.914 -3.061 1 90.5 142 VAL B CA 1
ATOM 2447 C C . VAL B 1 142 ? -13.305 6.133 -3.838 1 90.5 142 VAL B C 1
ATOM 2449 O O . VAL B 1 142 ? -14.5 6.371 -3.68 1 90.5 142 VAL B O 1
ATOM 2452 N N . GLU B 1 143 ? -12.836 5.23 -4.535 1 87.69 143 GLU B N 1
ATOM 2453 C CA . GLU B 1 143 ? -13.75 4.406 -5.316 1 87.69 143 GLU B CA 1
ATOM 2454 C C . GLU B 1 143 ? -14.656 3.578 -4.406 1 87.69 143 GLU B C 1
ATOM 2456 O O . GLU B 1 143 ? -15.859 3.465 -4.656 1 87.69 143 GLU B O 1
ATOM 2461 N N . VAL B 1 144 ? -14.07 3.084 -3.424 1 86.38 144 VAL B N 1
ATOM 2462 C CA . VAL B 1 144 ? -14.812 2.252 -2.479 1 86.38 144 VAL B CA 1
ATOM 2463 C C . VAL B 1 144 ? -15.836 3.105 -1.731 1 86.38 144 VAL B C 1
ATOM 2465 O O . VAL B 1 144 ? -16.969 2.684 -1.528 1 86.38 144 VAL B O 1
ATOM 2468 N N . GLU B 1 145 ? -15.43 4.25 -1.367 1 84.81 145 GLU B N 1
ATOM 2469 C CA . GLU B 1 145 ? -16.328 5.16 -0.668 1 84.81 145 GLU B CA 1
ATOM 2470 C C . GLU B 1 145 ? -17.5 5.559 -1.552 1 84.81 145 GLU B C 1
ATOM 2472 O O . GLU B 1 145 ? -18.641 5.648 -1.078 1 84.81 145 GLU B O 1
ATOM 2477 N N . GLN B 1 146 ? -17.25 5.809 -2.779 1 89.19 146 GLN B N 1
ATOM 2478 C CA . GLN B 1 146 ? -18.297 6.168 -3.73 1 89.19 146 GLN B CA 1
ATOM 2479 C C . GLN B 1 146 ? -19.266 5.016 -3.941 1 89.19 146 GLN B C 1
ATOM 2481 O O . GLN B 1 146 ? -20.484 5.227 -3.992 1 89.19 146 GLN B O 1
ATOM 2486 N N . GLU B 1 147 ? -18.781 3.893 -3.965 1 82.56 147 GLU B N 1
ATOM 2487 C CA . GLU B 1 147 ? -19.609 2.703 -4.125 1 82.56 147 GLU B CA 1
ATOM 2488 C C . GLU B 1 147 ? -20.5 2.479 -2.906 1 82.56 147 GLU B C 1
ATOM 2490 O O . GLU B 1 147 ? -21.672 2.139 -3.041 1 82.56 147 GLU B O 1
ATOM 2495 N N . ASN B 1 148 ? -19.875 2.623 -1.741 1 80.44 148 ASN B N 1
ATOM 2496 C CA . ASN B 1 148 ? -20.625 2.459 -0.503 1 80.44 148 ASN B CA 1
ATOM 2497 C C . ASN B 1 148 ? -21.719 3.516 -0.369 1 80.44 148 ASN B C 1
ATOM 2499 O O . ASN B 1 148 ? -22.828 3.223 0.11 1 80.44 148 ASN B O 1
ATOM 2503 N N . ARG B 1 149 ? -21.453 4.734 -0.83 1 79.19 149 ARG B N 1
ATOM 2504 C CA . ARG B 1 149 ? -22.438 5.812 -0.784 1 79.1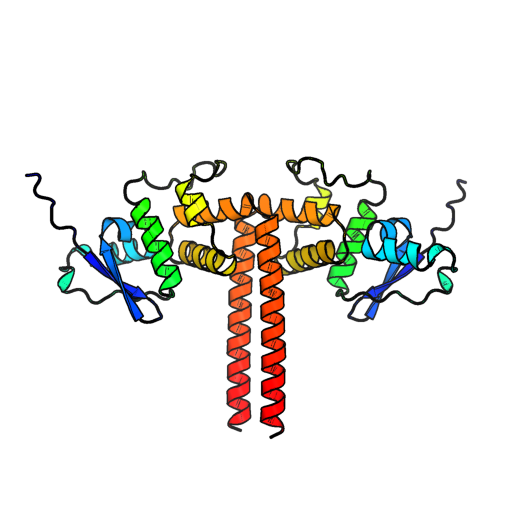9 149 ARG B CA 1
ATOM 2505 C C . ARG B 1 149 ? -23.594 5.543 -1.746 1 79.19 149 ARG B C 1
ATOM 2507 O O . ARG B 1 149 ? -24.75 5.805 -1.423 1 79.19 149 ARG B O 1
ATOM 2514 N N . GLN B 1 150 ? -23.234 4.973 -2.883 1 78.38 150 GLN B N 1
ATOM 2515 C CA . GLN B 1 150 ? -24.25 4.641 -3.885 1 78.38 150 GLN B CA 1
ATOM 2516 C C . GLN B 1 150 ? -25.125 3.48 -3.422 1 78.38 150 GLN B C 1
ATOM 2518 O O . GLN B 1 150 ? -26.328 3.467 -3.678 1 78.38 150 GLN B O 1
ATOM 2523 N N . GLY B 1 151 ? -24.484 2.467 -2.791 1 68.31 151 GLY B N 1
ATOM 2524 C CA . GLY B 1 151 ? -25.234 1.354 -2.238 1 68.31 151 GLY B CA 1
ATOM 2525 C C . GLY B 1 151 ? -26.203 1.771 -1.15 1 68.31 151 GLY B C 1
ATOM 2526 O O . GLY B 1 151 ? -27.359 1.319 -1.128 1 68.31 151 GLY B O 1
ATOM 2527 N N . ARG B 1 152 ? -25.766 2.682 -0.283 1 67.75 152 ARG B N 1
ATOM 2528 C CA . ARG B 1 152 ? -26.641 3.188 0.772 1 67.75 152 ARG B CA 1
ATOM 2529 C C . ARG B 1 152 ? -27.828 3.949 0.186 1 67.75 152 ARG B C 1
ATOM 2531 O O . ARG B 1 152 ? -28.953 3.83 0.674 1 67.75 152 ARG B O 1
ATOM 2538 N N . ARG B 1 153 ? -27.531 4.68 -0.865 1 68.88 153 ARG B N 1
ATOM 2539 C CA . ARG B 1 153 ? -28.594 5.426 -1.526 1 68.88 153 ARG B CA 1
ATOM 2540 C C . ARG B 1 153 ? -29.609 4.484 -2.16 1 68.88 153 ARG B C 1
ATOM 2542 O O . ARG B 1 153 ? -30.812 4.727 -2.088 1 68.88 153 ARG B O 1
ATOM 2549 N N . PHE B 1 154 ? -29.125 3.367 -2.705 1 65.88 154 PHE B N 1
ATOM 2550 C CA . PHE B 1 154 ? -29.984 2.379 -3.336 1 65.88 154 PHE B CA 1
ATOM 2551 C C . PHE B 1 154 ? -30.844 1.666 -2.295 1 65.88 154 PHE B C 1
ATOM 2553 O O . PHE B 1 154 ? -32 1.374 -2.541 1 65.88 154 PHE B O 1
ATOM 2560 N N . ASN B 1 155 ? -30.266 1.48 -1.18 1 61.22 155 ASN B N 1
ATOM 2561 C CA . ASN B 1 155 ? -31.016 0.845 -0.096 1 61.22 155 ASN B CA 1
ATOM 2562 C C . ASN B 1 155 ? -32.094 1.763 0.448 1 61.22 155 ASN B C 1
ATOM 2564 O O . ASN B 1 155 ? -33.219 1.31 0.748 1 61.22 155 ASN B O 1
ATOM 2568 N N . TYR B 1 156 ? -31.844 3.01 0.588 1 58.84 156 TYR B N 1
ATOM 2569 C CA . TYR B 1 156 ? -32.812 3.992 1.057 1 58.84 156 TYR B CA 1
ATOM 2570 C C . TYR B 1 156 ? -33.969 4.129 0.073 1 58.84 156 TYR B C 1
ATOM 2572 O O . TYR B 1 156 ? -35.125 4.309 0.479 1 58.84 156 TYR B O 1
ATOM 2580 N N . ARG B 1 157 ? -33.75 4.082 -1.134 1 58.16 157 ARG B N 1
ATOM 2581 C CA . ARG B 1 157 ? -34.781 4.199 -2.146 1 58.16 157 ARG B CA 1
ATOM 2582 C C . ARG B 1 157 ? -35.688 2.961 -2.166 1 58.16 157 ARG B C 1
ATOM 2584 O O . ARG B 1 157 ? -36.906 3.064 -2.318 1 58.16 157 ARG B O 1
ATOM 2591 N N . ALA B 1 158 ? -35.094 1.816 -2.008 1 54.44 158 ALA B N 1
ATOM 2592 C CA . ALA B 1 158 ? -35.875 0.577 -2.035 1 54.44 158 ALA B CA 1
ATOM 2593 C C . ALA B 1 158 ? -36.781 0.464 -0.809 1 54.44 158 ALA B C 1
ATOM 2595 O O . ALA B 1 158 ? -37.875 -0.071 -0.892 1 54.44 158 ALA B O 1
ATOM 2596 N N . ALA B 1 159 ? -36.406 1.044 0.3 1 54.94 159 ALA B N 1
ATOM 2597 C CA . ALA B 1 159 ? -37.188 1.018 1.528 1 54.94 159 ALA B CA 1
ATOM 2598 C C . ALA B 1 159 ? -38.344 2.039 1.475 1 54.94 159 ALA B C 1
ATOM 2600 O O . ALA B 1 159 ? -39.375 1.84 2.086 1 54.94 159 ALA B O 1
ATOM 2601 N N . ALA B 1 160 ? -38.062 3 0.779 1 5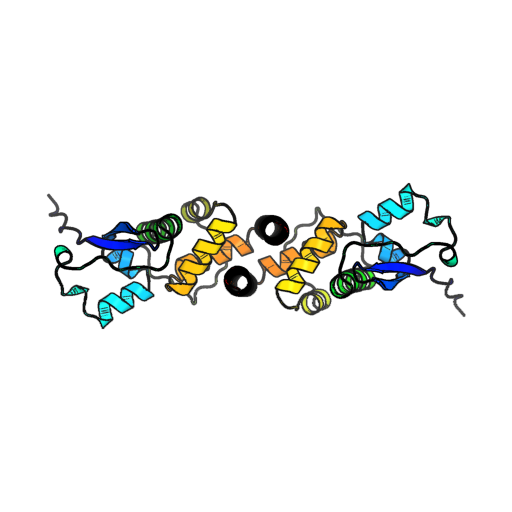1.41 160 ALA B N 1
ATOM 2602 C CA . ALA B 1 160 ? -39.094 4.016 0.679 1 51.41 160 ALA B CA 1
ATOM 2603 C C . ALA B 1 160 ? -40.125 3.648 -0.397 1 51.41 160 ALA B C 1
ATOM 2605 O O . ALA B 1 160 ? -41.188 4.223 -0.452 1 51.41 160 ALA B O 1
ATOM 2606 N N . ALA B 1 161 ? -39.781 2.699 -1.119 1 41.41 161 ALA B N 1
ATOM 2607 C CA . ALA B 1 161 ? -40.781 2.307 -2.111 1 41.41 161 ALA B CA 1
ATOM 2608 C C . ALA B 1 161 ? -41.594 1.124 -1.619 1 41.41 161 ALA B C 1
ATOM 2610 O O . ALA B 1 161 ? -42.781 1.271 -1.325 1 41.41 161 ALA B O 1
#

Nearest PDB structures (foldseek):
  6w66-assembly1_A  TM=7.792E-01  e=1.156E-08  Homo sapiens
  3mks-assembly2_A  TM=8.574E-01  e=7.614E-07  Saccharomyces cerevisiae
  7k79-assembly1_N  TM=6.988E-01  e=2.235E-06  Saccharomyces cerevisiae S288C
  1hv2-assembly1_A  TM=6.223E-01  e=1.232E-02  Saccharomyces cerevisiae
  3hiu-assembly1_A  TM=2.537E-01  e=1.031E+00  Xanthomonas campestris pv. campestris

Radius of gyration: 26.2 Å; Cα contacts (8 Å, |Δi|>4): 312; chains: 2; bounding box: 60×82×64 Å

Organism: NCBI:txid1561998

Secondary structure (DSSP, 8-state):
--------EEEEE-TT--EEEEEHHHHHTSHHHHHHHHHHTTTTS-GGGSPPEE-SS-HHHHHHHHHHHHHHTTSPPP-TTS---SPPPHHHHHHT-S-HHHHHHHHHHHHHTT-HHHHHHHHHHHHH-HHHHHHHHHHHHHHHHHHHHHHHHHHHHHHH-/--------EEEEE-TT--EEEEEHHHHHTSHHHHHHHHHHTTTTS-GGGSPPEE-SS-HHHHHHHHHHHHHHTTSPPP-TTS---SPPPHHHHHHT-S-HHHHHHHHHHHHHTT-HHHHHHHHHHHHH-HHHHHHHHHHHHHHHHHHHHHHHHHHHHHHH-

Sequence (322 aa):
MPVEEPVVLYKLRSMDHTRFLVDRRTVAMIGRLDDLFKSAGLDIIPADQLEPIQLELSATVLRKVIEWCDHHKFDPPFDESAPDSGELPDWDANFLMVRHRLLFDIIRAAKDFHVPGLFAMCCRVVSQNPREIIDGLLEDDVEVEQENRQGRRFNYRAAAAMPVEEPVVLYKLRSMDHTRFLVDRRTVAMIGRLDDLFKSAGLDIIPADQLEPIQLELSATVLRKVIEWCDHHKFDPPFDESAPDSGELPDWDANFLMVRHRLLFDIIRAAKDFHVPGLFAMCCRVVSQNPREIIDGLLEDDVEVEQENRQGRRFNYRAAAA

InterPro domains:
  IPR001232 S-phase kinase-associated protein 1-like [SM00512] (7-115)
  IPR011333 SKP1/BTB/POZ domain superfamily [G3DSA:3.30.710.10] (9-157)
  IPR011333 SKP1/BTB/POZ domain superfamily [SSF54695] (9-77)
  IPR016073 SKP1 component, POZ domain [PF03931] (11-73)
  IPR016897 S-phase kinase-associated protein 1 [PIRSF028729] (4-149)
  IPR016897 S-phase kinase-associated protein 1 [PTHR11165] (11-128)
  IPR036296 SKP1-like, dimerisation domain superfamily [SSF81382] (86-136)